Protein AF-A0AAV8Y7U0-F1 (afdb_monomer_lite)

Secondary structure (DSSP, 8-state):
--------------------S-SEEEEEETTEEEEEEHHHHH-HHHHHHHTSHHHHHHS-HHHHHHHHTTSPPPSSSHHHHHHHHHHHHHTT--SSSS-HHHHHHHHHHTTTT-HHHHHHHHHHHHHHHHHHHHHHHHHHHHHHHHHHHHHHHHHHHHHHSPTTPPPPPPPP--HHHHHHHHHHHHHHTTTTS--

Radius of gyration: 28.26 Å; chains: 1; bounding box: 58×55×79 Å

Sequence (195 aa):
MDEKTSSEDSSSDYSTESSEDDGMETAQINGFKIQLPQGLCERQDIFKELFTTEVWNSLSDVHRQHLQTFLPNFPENDELEKTKTLQRLFDLDVFKFNSPLVKFHNDLKAGYFRPDIARMRKIINKAEKKEAKYRYKTYREQLKHEVIESQAKLLNQIRNLPPGVEPRPEKRKMKIILKALQSHYRENKKDTSTV

Organism: NCBI:txid1265417

Foldseek 3Di:
DDDDDDDDDPPPPPPPCPPDPPQWAWFQDPNDTDIDRVCCLADVVNVLVCLAPVVLVPDDPVVNVVVLVPDDADPPPRVVVSVVVSNCLSVQHQDPNGRPSVVVSVCSNVCVGHPVNVVVVVVVVVVVVVVVVVVVVVVVVVVVVV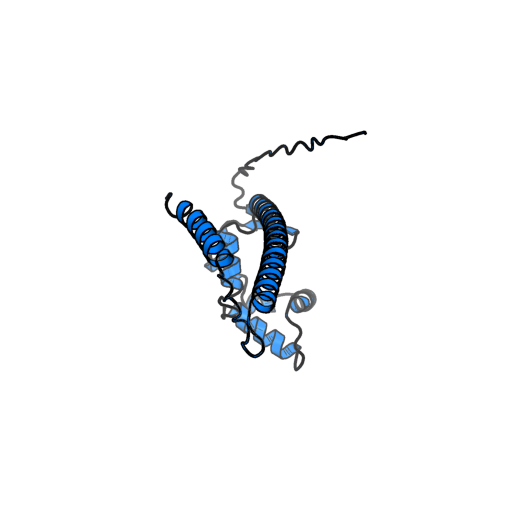VVVQVVVLVVQVVPDDPPDHGDRDDDDPPPVVVVVVVVVVVVVVVVPPD

InterPro domains:
  IPR024867 Nuclear factor related to kappa-B-binding protein [PTHR13052] (7-160)
  IPR044867 DEUBAD domain [PS51916] (37-153)

pLDDT: mean 80.53, std 17.38, range [37.25, 97.44]

Structure (mmCIF, N/CA/C/O backbone):
data_AF-A0AAV8Y7U0-F1
#
_entry.id   AF-A0AAV8Y7U0-F1
#
loop_
_atom_site.group_PDB
_atom_site.id
_atom_site.type_symbol
_atom_site.label_atom_id
_atom_site.label_alt_id
_atom_site.label_comp_id
_atom_site.label_asym_id
_atom_site.label_entity_id
_atom_site.label_seq_id
_atom_site.pdbx_PDB_ins_code
_atom_site.Cartn_x
_atom_site.Cartn_y
_atom_site.Cartn_z
_atom_site.occupancy
_atom_site.B_iso_or_equiv
_atom_site.auth_seq_id
_atom_site.auth_comp_id
_atom_site.auth_asym_id
_atom_site.auth_atom_id
_atom_site.pdbx_PDB_model_num
ATOM 1 N N . MET A 1 1 ? -18.817 33.753 27.014 1.00 43.88 1 MET A N 1
ATOM 2 C CA . MET A 1 1 ? -19.712 33.204 25.979 1.00 43.88 1 MET A CA 1
ATOM 3 C C . MET A 1 1 ? -19.294 33.889 24.702 1.00 43.88 1 MET A C 1
ATOM 5 O O . MET A 1 1 ? -19.772 34.980 24.474 1.00 43.88 1 MET A O 1
ATOM 9 N N . ASP A 1 2 ? -18.366 33.303 23.951 1.00 39.38 2 ASP A N 1
ATOM 10 C CA . ASP A 1 2 ? -18.054 33.747 22.591 1.00 39.38 2 ASP A CA 1
ATOM 11 C C . ASP A 1 2 ? -17.710 32.494 21.787 1.00 39.38 2 ASP A C 1
ATOM 13 O O . ASP A 1 2 ? -16.588 31.984 21.816 1.00 39.38 2 ASP A O 1
ATOM 17 N N . GLU A 1 3 ? -18.742 31.931 21.161 1.00 43.69 3 GLU A N 1
ATOM 18 C CA . GLU A 1 3 ? -18.595 30.943 20.103 1.00 43.69 3 GLU A CA 1
ATOM 19 C C . GLU A 1 3 ? -18.057 31.646 18.857 1.00 43.69 3 GLU A C 1
ATOM 21 O O . GLU A 1 3 ? -18.643 32.617 18.381 1.00 43.69 3 GLU A O 1
ATOM 26 N N . LYS A 1 4 ? -16.959 31.136 18.296 1.00 40.47 4 LYS A N 1
ATOM 27 C CA . LYS A 1 4 ? -16.527 31.502 16.948 1.00 40.47 4 LYS A CA 1
ATOM 28 C C . LYS A 1 4 ? -16.796 30.319 16.033 1.00 40.47 4 LYS A C 1
ATOM 30 O O . LYS A 1 4 ? -16.087 29.314 16.060 1.00 40.47 4 LYS A O 1
ATOM 35 N N . THR A 1 5 ? -17.887 30.443 15.289 1.00 40.84 5 THR A N 1
ATOM 36 C CA . THR A 1 5 ? -18.381 29.468 14.325 1.00 40.84 5 THR A CA 1
ATOM 37 C C . THR A 1 5 ? -17.506 29.456 13.074 1.00 40.84 5 THR A C 1
ATOM 39 O O . THR A 1 5 ? -17.067 30.492 12.581 1.00 40.84 5 THR A O 1
ATOM 42 N N . SER A 1 6 ? -17.280 28.248 12.578 1.00 46.50 6 SER A N 1
ATOM 43 C CA . SER A 1 6 ? -16.556 27.860 11.372 1.00 46.50 6 SER A CA 1
ATOM 44 C C . SER A 1 6 ? -17.172 28.358 10.064 1.00 46.50 6 SER A C 1
ATOM 46 O O . SER A 1 6 ? -18.390 28.301 9.908 1.00 46.50 6 SER A O 1
ATOM 48 N N . SER A 1 7 ? -16.321 28.617 9.073 1.00 42.41 7 SER A N 1
ATOM 49 C CA . SER A 1 7 ? -16.631 28.377 7.658 1.00 42.41 7 SER A CA 1
ATOM 50 C C . SER A 1 7 ? -15.323 28.263 6.868 1.00 42.41 7 SER A C 1
ATOM 52 O O . SER A 1 7 ? -14.798 29.254 6.367 1.00 42.41 7 SER A O 1
ATOM 54 N N . GLU A 1 8 ? -14.758 27.055 6.815 1.00 43.81 8 GLU A N 1
ATOM 55 C CA . GLU A 1 8 ? -13.726 26.711 5.833 1.00 43.81 8 GLU A CA 1
ATOM 56 C C . GLU A 1 8 ? -14.458 26.227 4.580 1.00 43.81 8 GLU A C 1
ATOM 58 O O . GLU A 1 8 ? -15.000 25.121 4.546 1.00 43.81 8 GLU A O 1
ATOM 63 N N . ASP A 1 9 ? -14.545 27.116 3.596 1.00 42.47 9 ASP A N 1
ATOM 64 C CA . ASP A 1 9 ? -15.086 26.852 2.271 1.00 42.47 9 ASP A CA 1
ATOM 65 C C . ASP A 1 9 ? -14.169 25.857 1.543 1.00 42.47 9 ASP A C 1
ATOM 67 O O . ASP A 1 9 ? -13.054 26.178 1.130 1.00 42.47 9 ASP A O 1
ATOM 71 N N . SER A 1 10 ? -14.613 24.605 1.461 1.00 52.94 10 SER A N 1
ATOM 72 C CA . SER A 1 10 ? -13.962 23.569 0.668 1.00 52.94 10 SER A CA 1
ATOM 73 C C . SER A 1 10 ? -14.526 23.628 -0.748 1.00 52.94 10 SER A C 1
ATOM 75 O O . SER A 1 10 ? -15.320 22.769 -1.133 1.00 52.94 10 SER A O 1
ATOM 77 N N . SER A 1 11 ? -14.088 24.623 -1.521 1.00 49.84 11 SER A N 1
ATOM 78 C CA . SER A 1 11 ? -14.285 24.641 -2.970 1.00 49.84 11 SER A CA 1
ATOM 79 C C . SER A 1 11 ? -13.593 23.420 -3.582 1.00 49.84 11 SER A C 1
ATOM 81 O O . SER A 1 11 ? -12.362 23.322 -3.623 1.00 49.84 11 SER A O 1
ATOM 83 N N . SER A 1 12 ? -14.387 22.430 -3.989 1.00 51.69 12 SER A N 1
ATOM 84 C CA . SER A 1 12 ? -13.915 21.274 -4.741 1.00 51.69 12 SER A CA 1
ATOM 85 C C . SER A 1 12 ? -14.026 21.571 -6.233 1.00 51.69 12 SER A C 1
ATOM 87 O O . SER A 1 12 ? -14.961 21.118 -6.894 1.00 51.69 12 SER A O 1
ATOM 89 N N . ASP A 1 13 ? -13.059 22.310 -6.767 1.00 43.91 13 ASP A N 1
ATOM 90 C CA . ASP A 1 13 ? -12.826 22.323 -8.208 1.00 43.91 13 ASP A CA 1
ATOM 91 C C . ASP A 1 13 ? -12.295 20.944 -8.610 1.00 43.91 13 ASP A C 1
ATOM 93 O O . ASP A 1 13 ? -11.105 20.632 -8.496 1.00 43.91 13 ASP A O 1
ATOM 97 N N . TYR A 1 14 ? -13.207 20.076 -9.048 1.00 47.25 14 TYR A N 1
ATOM 98 C CA . TYR A 1 14 ? -12.866 18.892 -9.824 1.00 47.25 14 TYR A CA 1
ATOM 99 C C . TYR A 1 14 ? -12.571 19.353 -11.256 1.00 47.25 14 TYR A C 1
ATOM 101 O O . TYR A 1 14 ? -13.287 19.063 -12.205 1.00 47.25 14 TYR A O 1
ATOM 109 N N . SER A 1 15 ? -11.498 20.117 -11.434 1.00 48.28 15 SER A N 1
ATOM 110 C CA . SER A 1 15 ? -10.971 20.328 -12.774 1.00 48.28 15 SER A CA 1
ATOM 111 C C . SER A 1 15 ? -10.449 18.980 -13.249 1.00 48.28 15 SER A C 1
ATOM 113 O O . SER A 1 15 ? -9.361 18.549 -12.872 1.00 48.28 15 SER A O 1
ATOM 115 N N . THR A 1 16 ? -11.256 18.273 -14.040 1.00 52.12 16 THR A N 1
ATOM 116 C CA . THR A 1 16 ? -10.744 17.272 -14.963 1.00 52.12 16 THR A CA 1
ATOM 117 C C . THR A 1 16 ? -9.898 18.046 -15.957 1.00 52.12 16 THR A C 1
ATOM 119 O O . THR A 1 16 ? -10.392 18.533 -16.972 1.00 52.12 16 THR A O 1
ATOM 122 N N . GLU A 1 17 ? -8.628 18.225 -15.610 1.00 50.28 17 GLU A N 1
ATOM 123 C CA . GLU A 1 17 ? -7.555 18.471 -16.557 1.00 50.28 17 GLU A CA 1
ATOM 124 C C . GLU A 1 17 ? -7.546 17.274 -17.518 1.00 50.28 17 GLU A C 1
ATOM 126 O O . GLU A 1 17 ? -6.843 16.285 -17.341 1.00 50.28 17 GLU A O 1
ATOM 131 N N . SER A 1 18 ? -8.466 17.313 -18.486 1.00 50.34 18 SER A N 1
ATOM 132 C CA . SER A 1 18 ? -8.406 16.527 -19.706 1.00 50.34 18 SER A CA 1
ATOM 133 C C . SER A 1 18 ? -7.250 17.123 -20.486 1.00 50.34 18 SER A C 1
ATOM 135 O O . SER A 1 18 ? -7.452 17.971 -21.351 1.00 50.34 18 SER A O 1
ATOM 137 N N . SER A 1 19 ? -6.039 16.764 -20.067 1.00 54.06 19 SER A N 1
ATOM 138 C CA . SER A 1 19 ? -4.811 17.119 -20.746 1.00 54.06 19 SER A CA 1
ATOM 139 C C . SER A 1 19 ? -4.949 16.673 -22.189 1.00 54.06 19 SER A C 1
ATOM 141 O O . SER A 1 19 ? -5.247 15.512 -22.472 1.00 54.06 19 SER A O 1
ATOM 143 N N . GLU A 1 20 ? -4.792 17.634 -23.079 1.00 49.06 20 GLU A N 1
ATOM 144 C CA . GLU A 1 20 ? -4.596 17.422 -24.499 1.00 49.06 20 GLU A CA 1
ATOM 145 C C . GLU A 1 20 ? -3.511 16.339 -24.688 1.00 49.06 20 GLU A C 1
ATOM 147 O O . GLU A 1 20 ? -2.556 16.254 -23.914 1.00 49.06 20 GLU A O 1
ATOM 152 N N . ASP A 1 21 ? -3.759 15.446 -25.643 1.00 57.91 21 ASP A N 1
ATOM 153 C CA . ASP A 1 21 ? -3.162 14.120 -25.853 1.00 57.91 21 ASP A CA 1
ATOM 154 C C . ASP A 1 21 ? -1.651 14.142 -26.181 1.00 57.91 21 ASP A C 1
ATOM 156 O O . ASP A 1 21 ? -1.229 13.786 -27.276 1.00 57.91 21 ASP A O 1
ATOM 160 N N . ASP A 1 22 ? -0.811 14.551 -25.227 1.00 64.25 22 ASP A N 1
ATOM 161 C CA . ASP A 1 22 ? 0.658 14.457 -25.318 1.00 64.25 22 ASP A CA 1
ATOM 162 C C . ASP A 1 2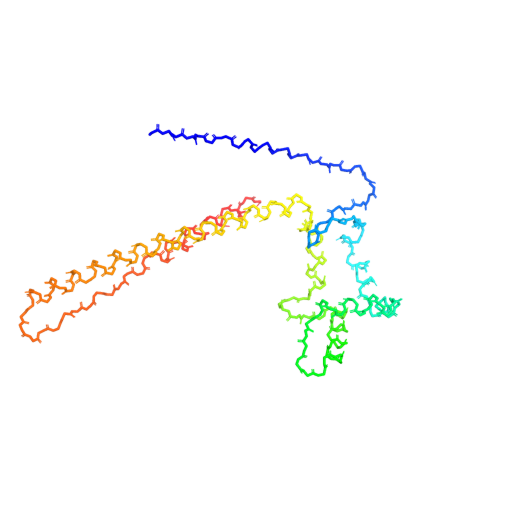2 ? 1.177 13.036 -24.988 1.00 64.25 22 ASP A C 1
ATOM 164 O O . ASP A 1 22 ? 2.385 12.796 -24.926 1.00 64.25 22 ASP A O 1
ATOM 168 N N . GLY A 1 23 ? 0.282 12.070 -24.738 1.00 80.00 23 GLY A N 1
ATOM 169 C CA . GLY A 1 23 ? 0.634 10.687 -24.392 1.00 80.00 23 GLY A CA 1
ATOM 170 C C . GLY A 1 23 ? 1.386 10.531 -23.060 1.00 80.00 23 GLY A C 1
ATOM 171 O O . GLY A 1 23 ? 2.037 9.505 -22.844 1.00 80.00 23 GLY A O 1
ATOM 172 N N . MET A 1 24 ? 1.325 11.531 -22.170 1.00 87.06 24 MET A N 1
ATOM 173 C CA . MET A 1 24 ? 1.994 11.555 -20.862 1.00 87.06 24 MET A CA 1
ATOM 174 C C . MET A 1 24 ? 0.973 11.577 -19.714 1.00 87.06 24 MET A C 1
ATOM 176 O O . MET A 1 24 ? 0.063 12.401 -19.676 1.00 87.06 24 MET A O 1
ATOM 180 N N . GLU A 1 25 ? 1.156 10.707 -18.724 1.00 87.62 25 GLU A N 1
ATOM 181 C CA . GLU A 1 25 ? 0.347 10.618 -17.510 1.00 87.62 25 GLU A CA 1
ATOM 182 C C . GLU A 1 25 ? 1.096 11.213 -16.307 1.00 87.62 25 GLU A C 1
ATOM 184 O O . GLU A 1 25 ? 2.263 10.906 -16.051 1.00 87.62 25 GLU A O 1
ATOM 189 N N . THR A 1 26 ? 0.420 12.055 -15.519 1.00 90.00 26 THR A N 1
ATOM 190 C CA . THR A 1 26 ? 0.994 12.591 -14.275 1.00 90.00 26 THR A CA 1
ATOM 191 C C . THR A 1 26 ? 0.792 11.611 -13.118 1.00 90.00 26 THR A C 1
ATOM 193 O O . THR A 1 26 ? -0.332 11.383 -12.669 1.00 90.00 26 THR A O 1
ATOM 196 N N . ALA A 1 27 ? 1.894 11.103 -12.565 1.00 90.56 27 ALA A N 1
ATOM 197 C CA . ALA A 1 27 ? 1.918 10.223 -11.402 1.00 90.56 27 ALA A CA 1
ATOM 198 C C . ALA A 1 27 ? 2.566 10.912 -10.190 1.00 90.56 27 ALA A C 1
ATOM 200 O O . ALA A 1 27 ? 3.573 11.608 -10.293 1.00 90.56 27 ALA A O 1
ATOM 201 N N . GLN A 1 28 ? 2.003 10.700 -9.004 1.00 91.31 28 GLN A N 1
ATOM 202 C CA . GLN A 1 28 ? 2.537 11.144 -7.725 1.00 91.31 28 GLN A CA 1
ATOM 203 C C . GLN A 1 28 ? 3.008 9.940 -6.902 1.00 91.31 28 GLN A C 1
ATOM 205 O O . GLN A 1 28 ? 2.206 9.209 -6.316 1.00 91.31 28 GLN A O 1
ATOM 210 N N . ILE A 1 29 ? 4.325 9.763 -6.809 1.00 88.56 29 ILE A N 1
ATOM 211 C CA . ILE A 1 29 ? 4.972 8.646 -6.110 1.00 88.56 29 ILE A CA 1
ATOM 212 C C . ILE A 1 29 ? 5.816 9.211 -4.967 1.00 88.56 29 ILE A C 1
ATOM 214 O O . ILE A 1 29 ? 6.652 10.084 -5.171 1.00 88.56 29 ILE A O 1
ATOM 218 N N . ASN A 1 30 ? 5.577 8.751 -3.735 1.00 82.44 30 ASN A N 1
ATOM 219 C CA . ASN A 1 30 ? 6.293 9.203 -2.529 1.00 82.44 30 ASN A CA 1
ATOM 220 C C . ASN A 1 30 ? 6.350 10.734 -2.335 1.00 82.44 30 ASN A C 1
ATOM 222 O O . ASN A 1 30 ? 7.269 11.257 -1.714 1.00 82.44 30 ASN A O 1
ATOM 226 N N . GLY A 1 31 ? 5.350 11.463 -2.840 1.00 81.00 31 GLY A N 1
ATOM 227 C CA . GLY A 1 31 ? 5.286 12.925 -2.752 1.00 81.00 31 GLY A CA 1
ATOM 228 C C . GLY A 1 31 ? 5.909 13.661 -3.940 1.00 81.00 31 GLY A C 1
ATOM 229 O O . GLY A 1 31 ? 5.621 14.843 -4.109 1.00 81.00 31 GLY A O 1
ATOM 230 N N . PHE A 1 32 ? 6.653 12.967 -4.800 1.00 87.38 32 PHE A N 1
ATOM 231 C CA . PHE A 1 32 ? 7.179 13.510 -6.048 1.00 87.38 32 PHE A CA 1
ATOM 232 C C . PHE A 1 32 ? 6.146 13.377 -7.160 1.00 87.38 32 PHE A C 1
ATOM 234 O O . PHE A 1 32 ? 5.547 12.315 -7.324 1.00 87.38 32 PHE A O 1
ATOM 241 N N . LYS A 1 33 ? 5.931 14.458 -7.911 1.00 89.75 33 LYS A N 1
ATOM 242 C CA . LYS A 1 33 ? 5.125 14.444 -9.134 1.00 89.75 33 LYS A CA 1
ATOM 243 C C . LYS A 1 33 ? 6.056 14.206 -10.314 1.00 89.75 33 LYS A C 1
ATOM 245 O O . LYS A 1 33 ? 7.014 14.955 -10.486 1.00 89.75 33 LYS A O 1
ATOM 250 N N . ILE A 1 34 ? 5.773 13.175 -11.092 1.00 91.31 34 ILE A N 1
ATOM 251 C CA . ILE A 1 34 ? 6.523 12.790 -12.282 1.00 91.31 34 ILE A CA 1
ATOM 252 C C . ILE A 1 34 ? 5.549 12.630 -13.448 1.00 91.31 34 ILE A C 1
ATOM 254 O O . ILE A 1 34 ? 4.396 12.251 -13.243 1.00 91.31 34 ILE A O 1
ATOM 258 N N . GLN A 1 35 ? 6.004 12.930 -14.659 1.00 91.19 35 GLN A N 1
ATOM 259 C CA . GLN A 1 35 ? 5.258 12.634 -15.878 1.00 91.19 35 GLN A CA 1
ATOM 260 C C . GLN A 1 35 ? 5.830 11.358 -16.488 1.00 91.19 35 GLN A C 1
ATOM 262 O O . GLN A 1 35 ? 7.043 11.245 -16.664 1.00 91.19 35 GLN A O 1
ATOM 267 N N . LEU A 1 36 ? 4.963 10.390 -16.761 1.00 90.44 36 LEU A N 1
ATOM 268 C CA . LEU A 1 36 ? 5.318 9.088 -17.311 1.00 90.44 36 LEU A CA 1
ATOM 269 C C . LEU A 1 36 ? 4.650 8.913 -18.675 1.00 90.44 36 LEU A C 1
ATOM 271 O O . LEU A 1 36 ? 3.485 9.273 -18.807 1.00 90.44 36 LEU A O 1
ATOM 275 N N . PRO A 1 37 ? 5.319 8.324 -19.675 1.00 90.12 37 PRO A N 1
ATOM 276 C CA . PRO A 1 37 ? 4.655 7.963 -20.922 1.00 90.12 37 PRO A CA 1
ATOM 277 C C . PRO A 1 37 ? 3.502 6.987 -20.665 1.00 90.12 37 PRO A C 1
ATOM 279 O O . PRO A 1 37 ? 3.698 5.958 -20.021 1.00 90.12 37 PRO A O 1
ATOM 282 N N . GLN A 1 38 ? 2.320 7.249 -21.219 1.00 87.19 38 GLN A N 1
ATOM 283 C CA . GLN A 1 38 ? 1.130 6.405 -21.057 1.00 87.19 38 GLN A CA 1
ATOM 284 C C . GLN A 1 38 ? 1.393 4.960 -21.502 1.00 87.19 38 GLN A C 1
ATOM 286 O O . GLN A 1 38 ? 0.985 4.001 -20.846 1.00 87.19 38 GLN A O 1
ATOM 291 N N . GLY A 1 39 ? 2.182 4.789 -22.568 1.00 86.00 39 GLY A N 1
ATOM 292 C CA . GLY A 1 39 ? 2.595 3.472 -23.045 1.00 86.00 39 GLY A CA 1
ATOM 293 C C . GLY A 1 39 ? 3.357 2.640 -22.005 1.00 86.00 39 GLY A C 1
ATOM 294 O O . GLY A 1 39 ? 3.265 1.416 -22.061 1.00 86.00 39 GLY A O 1
ATOM 295 N N . LEU A 1 40 ? 4.061 3.276 -21.060 1.00 87.44 40 LEU A N 1
ATOM 296 C CA . LEU A 1 40 ? 4.739 2.604 -19.946 1.00 87.44 40 LEU A CA 1
ATOM 297 C C . LEU A 1 40 ? 3.754 2.164 -18.850 1.00 87.44 40 LEU A C 1
ATOM 299 O O . LEU A 1 40 ? 3.973 1.139 -18.209 1.00 87.44 40 LEU A O 1
ATOM 303 N N . CYS A 1 41 ? 2.682 2.928 -18.634 1.00 87.38 41 CYS A N 1
ATOM 304 C CA . CYS A 1 41 ? 1.647 2.614 -17.649 1.00 87.38 41 CYS A CA 1
ATOM 305 C C . CYS A 1 41 ? 0.710 1.487 -18.119 1.00 87.38 41 CYS A C 1
ATOM 307 O O . CYS A 1 41 ? 0.211 0.715 -17.301 1.00 87.38 41 CYS A O 1
ATOM 309 N N . GLU A 1 42 ? 0.451 1.391 -19.426 1.00 86.56 42 GLU A N 1
ATOM 310 C CA . GLU A 1 42 ? -0.527 0.448 -19.984 1.00 86.56 42 GLU A CA 1
ATOM 311 C C . GLU A 1 42 ? 0.073 -0.900 -20.400 1.00 86.56 42 GLU A C 1
ATOM 313 O O . GLU A 1 42 ? -0.560 -1.950 -20.207 1.00 86.56 42 GLU A O 1
ATOM 318 N N . ARG A 1 43 ? 1.272 -0.880 -21.003 1.00 90.19 43 ARG A N 1
ATOM 319 C CA . ARG A 1 43 ? 1.906 -2.065 -21.595 1.00 90.19 43 ARG A CA 1
ATOM 320 C C . ARG A 1 43 ? 2.935 -2.669 -20.652 1.00 90.19 43 ARG A C 1
ATOM 322 O O . ARG A 1 43 ? 4.034 -2.148 -20.473 1.00 90.19 43 ARG A O 1
ATOM 329 N N . GLN A 1 44 ? 2.609 -3.861 -20.159 1.00 88.00 44 GLN A N 1
ATOM 330 C CA . GLN A 1 44 ? 3.484 -4.606 -19.258 1.00 88.00 44 GLN A CA 1
ATOM 331 C C . GLN A 1 44 ? 4.817 -4.999 -19.908 1.00 88.00 44 GLN A C 1
ATOM 333 O O . GLN A 1 44 ? 5.821 -5.105 -19.209 1.00 88.00 44 GLN A O 1
ATOM 338 N N . ASP A 1 45 ? 4.843 -5.212 -21.222 1.00 88.50 45 ASP A N 1
ATOM 339 C CA . ASP A 1 45 ? 6.049 -5.661 -21.923 1.00 88.50 45 ASP A CA 1
ATOM 340 C C . ASP A 1 45 ? 7.135 -4.577 -21.923 1.00 88.50 45 ASP A C 1
ATOM 342 O O . ASP A 1 45 ? 8.278 -4.859 -21.575 1.00 88.50 45 ASP A O 1
ATOM 346 N N . ILE A 1 46 ? 6.752 -3.320 -22.174 1.00 89.25 46 ILE A N 1
ATOM 347 C CA . ILE A 1 46 ? 7.658 -2.162 -22.078 1.00 89.25 46 ILE A CA 1
ATOM 348 C C . ILE A 1 46 ? 8.116 -1.963 -20.642 1.00 89.25 46 ILE A C 1
ATOM 350 O O . ILE A 1 46 ? 9.287 -1.702 -20.381 1.00 89.25 46 ILE A O 1
ATOM 354 N N . PHE A 1 47 ? 7.187 -2.095 -19.696 1.00 89.75 47 PHE A N 1
ATOM 355 C CA . PHE A 1 47 ? 7.517 -1.963 -18.288 1.00 89.75 47 PHE A CA 1
ATOM 356 C C . PHE A 1 47 ? 8.580 -2.986 -17.866 1.00 89.75 47 PHE A C 1
ATOM 358 O O . PHE A 1 47 ? 9.550 -2.622 -17.210 1.00 89.75 47 PHE A O 1
ATOM 365 N N . LYS A 1 48 ? 8.438 -4.251 -18.273 1.00 88.31 48 LYS A N 1
ATOM 366 C CA . LYS A 1 48 ? 9.408 -5.312 -17.965 1.00 88.31 48 LYS A CA 1
ATOM 367 C C . LYS A 1 48 ? 10.787 -5.029 -18.553 1.00 88.31 48 LYS A C 1
ATOM 369 O O . LYS A 1 48 ? 11.772 -5.253 -17.862 1.00 88.31 48 LYS A O 1
ATOM 374 N N . GLU A 1 49 ? 10.855 -4.502 -19.773 1.00 88.88 49 GLU A N 1
ATOM 375 C CA . GLU A 1 49 ? 12.122 -4.186 -20.441 1.00 88.88 49 GLU A CA 1
ATOM 376 C C . GLU A 1 49 ? 12.972 -3.190 -19.629 1.00 88.88 49 GLU A C 1
ATOM 378 O O . GLU A 1 49 ? 14.182 -3.376 -19.488 1.00 88.88 49 GLU A O 1
ATOM 383 N N . LEU A 1 50 ? 12.335 -2.200 -18.989 1.00 86.69 50 LEU A N 1
ATOM 384 C CA . LEU A 1 50 ? 13.029 -1.223 -18.140 1.00 86.69 50 LEU A CA 1
ATOM 385 C C . LEU A 1 50 ? 13.605 -1.821 -16.849 1.00 86.69 50 LEU A C 1
ATOM 387 O O . LEU A 1 50 ? 14.614 -1.331 -16.342 1.00 8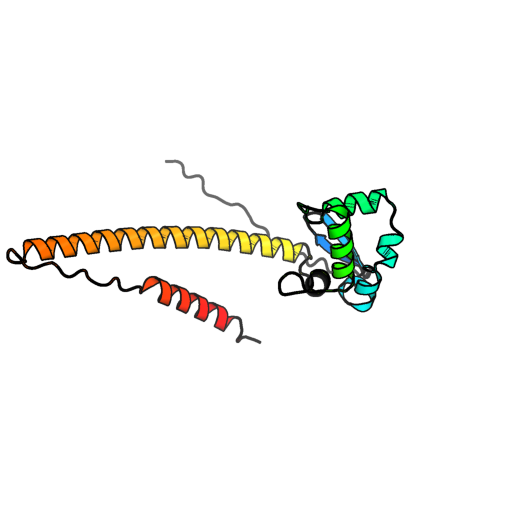6.69 50 LEU A O 1
ATOM 391 N N . PHE A 1 51 ? 12.972 -2.857 -16.298 1.00 86.94 51 PHE A N 1
ATOM 392 C CA . PHE A 1 51 ? 13.362 -3.474 -15.027 1.00 86.94 51 PHE A CA 1
ATOM 393 C C . PHE A 1 51 ? 14.096 -4.796 -15.255 1.00 86.94 51 PHE A C 1
ATOM 395 O O . PHE A 1 51 ? 13.709 -5.837 -14.729 1.00 86.94 51 PHE A O 1
ATOM 402 N N . THR A 1 52 ? 15.184 -4.723 -16.022 1.00 88.50 52 THR A N 1
ATOM 403 C CA . THR A 1 52 ? 16.050 -5.866 -16.332 1.00 88.50 52 THR A CA 1
ATOM 404 C C . THR A 1 52 ? 17.421 -5.702 -15.674 1.00 88.50 52 THR A C 1
ATOM 406 O O . THR A 1 52 ? 17.937 -4.589 -15.533 1.00 88.50 52 THR A O 1
ATOM 409 N N . THR A 1 53 ? 18.065 -6.819 -15.331 1.00 87.62 53 THR A N 1
ATOM 410 C CA . THR A 1 53 ? 19.447 -6.854 -14.818 1.00 87.62 53 THR A CA 1
ATOM 411 C C . THR A 1 53 ? 20.439 -6.138 -15.746 1.00 87.62 53 THR A C 1
ATOM 413 O O . THR A 1 53 ? 21.392 -5.519 -15.281 1.00 87.62 53 THR A O 1
ATOM 416 N N . GLU A 1 54 ? 20.200 -6.164 -17.058 1.00 89.56 54 GLU A N 1
ATOM 417 C CA . GLU A 1 54 ? 20.999 -5.447 -18.059 1.00 89.56 54 GLU A CA 1
ATOM 418 C C . GLU A 1 54 ? 20.939 -3.926 -17.866 1.00 89.56 54 GLU A C 1
ATOM 420 O O . GLU A 1 54 ? 21.977 -3.268 -17.770 1.00 89.56 54 GLU A O 1
ATOM 425 N N . VAL A 1 55 ? 19.730 -3.375 -17.710 1.00 91.00 55 VAL A N 1
ATOM 426 C CA . VAL A 1 55 ? 19.513 -1.945 -17.449 1.00 91.00 55 VAL A CA 1
ATOM 427 C C . VAL A 1 55 ? 20.151 -1.554 -16.120 1.00 91.00 55 VAL A C 1
ATOM 429 O O . VAL A 1 55 ? 20.870 -0.559 -16.052 1.00 91.00 55 VAL A O 1
ATOM 432 N N . TRP A 1 56 ? 19.995 -2.375 -15.081 1.00 90.38 56 TRP A N 1
ATOM 433 C CA . TRP A 1 56 ? 20.652 -2.158 -13.790 1.00 90.38 56 TRP A CA 1
ATOM 434 C C . TRP A 1 56 ? 22.186 -2.088 -13.898 1.00 90.38 56 TRP A C 1
ATOM 436 O O . TRP A 1 56 ? 22.828 -1.215 -13.304 1.00 90.38 56 TRP A O 1
ATOM 446 N N . ASN A 1 57 ? 22.785 -2.975 -14.693 1.00 89.56 57 ASN A N 1
ATOM 447 C CA . ASN A 1 57 ? 24.229 -3.003 -14.918 1.00 89.56 57 ASN A CA 1
ATOM 448 C C . ASN A 1 57 ? 24.726 -1.834 -15.787 1.00 89.56 57 ASN A C 1
ATOM 450 O O . ASN A 1 57 ? 25.879 -1.429 -15.645 1.00 89.56 57 ASN A O 1
ATOM 454 N N . SER A 1 58 ? 23.867 -1.245 -16.624 1.00 92.50 58 SER A N 1
ATOM 455 C CA . SER A 1 58 ? 24.195 -0.042 -17.404 1.00 92.50 58 SER A CA 1
ATOM 456 C C . SER A 1 58 ? 24.197 1.264 -16.594 1.00 92.50 58 SER A C 1
ATOM 458 O O . SER A 1 58 ? 24.744 2.266 -17.054 1.00 92.50 58 SER A O 1
ATOM 460 N N . LEU A 1 59 ? 23.616 1.274 -15.387 1.00 91.44 59 LEU A N 1
ATOM 461 C CA . LEU A 1 59 ? 23.612 2.455 -14.518 1.00 91.44 59 LEU A CA 1
ATOM 462 C C . LEU A 1 59 ? 25.025 2.797 -14.018 1.00 91.44 59 LEU A C 1
ATOM 464 O O . LEU A 1 59 ? 25.898 1.939 -13.921 1.00 91.44 59 LEU A O 1
ATOM 468 N N . SER A 1 60 ? 25.257 4.057 -13.647 1.00 92.88 60 SER A N 1
ATOM 469 C CA . SER A 1 60 ? 26.517 4.445 -13.002 1.00 92.88 60 SER A CA 1
ATOM 470 C C . SER A 1 60 ? 26.616 3.876 -11.581 1.00 92.88 60 SER A C 1
ATOM 472 O O . SER A 1 60 ? 25.600 3.661 -10.910 1.00 92.88 60 SER A O 1
ATOM 474 N N . ASP A 1 61 ? 27.841 3.685 -11.082 1.00 91.62 61 ASP A N 1
ATOM 475 C CA . ASP A 1 61 ? 28.077 3.193 -9.717 1.00 91.62 61 ASP A CA 1
ATOM 476 C C . ASP A 1 61 ? 27.413 4.069 -8.653 1.00 91.62 61 ASP A C 1
ATOM 478 O O . ASP A 1 61 ? 26.824 3.557 -7.703 1.00 91.62 61 ASP A O 1
ATOM 482 N N . VAL A 1 62 ? 27.427 5.390 -8.852 1.00 93.38 62 VAL A N 1
ATOM 483 C CA . VAL A 1 62 ? 26.800 6.356 -7.938 1.00 93.38 62 VAL A CA 1
ATOM 484 C C . VAL A 1 62 ? 25.290 6.129 -7.852 1.00 93.38 62 VAL A C 1
ATOM 486 O O . VAL A 1 62 ? 24.723 6.108 -6.758 1.00 93.38 62 VAL A O 1
ATOM 489 N N . HIS A 1 63 ? 24.622 5.922 -8.991 1.00 92.44 63 HIS A N 1
ATOM 490 C CA . HIS A 1 63 ? 23.185 5.654 -9.006 1.00 92.44 63 HIS A CA 1
ATOM 491 C C . HIS A 1 63 ? 22.858 4.285 -8.414 1.00 92.44 63 HIS A C 1
ATOM 493 O O . HIS A 1 63 ? 21.898 4.180 -7.653 1.00 92.44 63 HIS A O 1
ATOM 499 N N . ARG A 1 64 ? 23.670 3.256 -8.682 1.00 90.94 64 ARG A N 1
ATOM 500 C CA . ARG A 1 64 ? 23.494 1.934 -8.064 1.00 90.94 64 ARG A CA 1
ATOM 501 C C . ARG A 1 64 ? 23.623 1.988 -6.547 1.00 90.94 64 ARG A C 1
ATOM 503 O O . ARG A 1 64 ? 22.749 1.469 -5.859 1.00 90.94 64 ARG A O 1
ATOM 510 N N . GLN A 1 65 ? 24.656 2.651 -6.030 1.00 90.50 65 GLN A N 1
ATOM 511 C CA . GLN A 1 65 ? 24.850 2.824 -4.589 1.00 90.50 65 GLN A CA 1
ATOM 512 C C . GLN A 1 65 ? 23.673 3.570 -3.958 1.00 90.50 65 GLN A C 1
ATOM 514 O O . GLN A 1 65 ? 23.154 3.145 -2.928 1.00 90.50 65 GLN A O 1
ATOM 519 N N . HIS A 1 66 ? 23.192 4.639 -4.602 1.00 92.75 66 HIS A N 1
ATOM 520 C CA . HIS A 1 66 ? 22.008 5.352 -4.132 1.00 92.75 66 HIS A CA 1
ATOM 521 C C . HIS A 1 66 ? 20.763 4.453 -4.124 1.00 92.75 66 HIS A C 1
ATOM 523 O O . HIS A 1 66 ? 20.056 4.397 -3.120 1.00 92.75 66 HIS A O 1
ATOM 529 N N . LEU A 1 67 ? 20.510 3.697 -5.195 1.00 91.25 67 LEU A N 1
ATOM 530 C CA . LEU A 1 67 ? 19.351 2.808 -5.284 1.00 91.25 67 LEU A CA 1
ATOM 531 C C . LEU A 1 67 ? 19.414 1.650 -4.274 1.00 91.25 67 LEU A C 1
ATOM 533 O O . LEU A 1 67 ? 18.386 1.267 -3.717 1.00 91.25 67 LEU A O 1
ATOM 537 N N . GLN A 1 68 ? 20.610 1.146 -3.962 1.00 89.75 68 GLN A N 1
ATOM 538 C CA . GLN A 1 68 ? 20.815 0.134 -2.922 1.00 89.75 68 GLN A CA 1
ATOM 539 C C . GLN A 1 68 ? 20.420 0.620 -1.519 1.00 89.75 68 GLN A C 1
ATOM 541 O O . GLN A 1 68 ? 20.084 -0.211 -0.677 1.00 89.75 68 GLN A O 1
ATOM 546 N N . THR A 1 69 ? 20.390 1.934 -1.256 1.00 91.12 69 THR A N 1
ATOM 547 C CA . THR A 1 69 ? 19.926 2.469 0.041 1.00 91.12 69 THR A CA 1
ATOM 548 C C . THR A 1 69 ? 18.431 2.255 0.290 1.00 91.12 69 THR A C 1
ATOM 550 O O . THR A 1 69 ? 17.997 2.277 1.440 1.00 91.12 69 THR A O 1
ATOM 553 N N . PHE A 1 70 ? 17.642 2.017 -0.765 1.00 90.50 70 PHE A N 1
ATOM 554 C CA . PHE A 1 70 ? 16.216 1.699 -0.647 1.00 90.50 70 PHE A CA 1
ATOM 555 C C . PHE A 1 70 ? 15.951 0.209 -0.403 1.00 90.50 70 PHE A C 1
ATOM 557 O O . PHE A 1 70 ? 14.811 -0.168 -0.119 1.00 90.50 70 PHE A O 1
ATOM 564 N N . LEU A 1 71 ? 16.974 -0.642 -0.516 1.00 91.44 71 LEU A N 1
ATOM 565 C CA . LEU A 1 71 ? 16.854 -2.060 -0.199 1.00 91.44 71 LEU A CA 1
ATOM 566 C C . LEU A 1 71 ? 16.903 -2.287 1.320 1.00 91.44 71 LEU A C 1
ATOM 568 O O . LEU A 1 71 ? 17.470 -1.476 2.056 1.00 91.44 71 LEU A O 1
ATOM 572 N N . PRO A 1 72 ? 16.33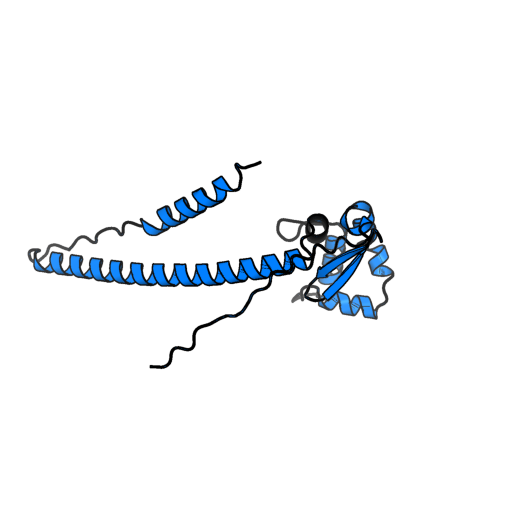3 -3.401 1.811 1.00 89.31 72 PRO A N 1
ATOM 573 C CA . PRO A 1 72 ? 16.486 -3.797 3.204 1.00 89.31 72 PRO A CA 1
ATOM 574 C C . PRO A 1 72 ? 17.963 -3.946 3.586 1.00 89.31 72 PRO A C 1
ATOM 576 O O . PRO A 1 72 ? 18.768 -4.411 2.781 1.00 89.31 72 PRO A O 1
ATOM 579 N N . ASN A 1 73 ? 18.299 -3.586 4.825 1.00 90.25 73 ASN A N 1
ATOM 580 C CA . ASN A 1 73 ? 19.603 -3.898 5.405 1.00 90.25 73 ASN A CA 1
ATOM 581 C C . ASN A 1 73 ? 19.553 -5.290 6.029 1.00 90.25 73 ASN A C 1
ATOM 583 O O . ASN A 1 73 ? 18.657 -5.580 6.831 1.00 90.25 73 ASN A O 1
ATOM 587 N N . PHE A 1 74 ? 20.517 -6.129 5.673 1.00 89.69 74 PHE A N 1
ATOM 588 C CA . PHE A 1 74 ? 20.642 -7.484 6.182 1.00 89.69 74 PHE A CA 1
ATOM 589 C C . PHE A 1 74 ? 21.717 -7.550 7.276 1.00 89.69 74 PHE A C 1
ATOM 591 O O . PHE A 1 74 ? 22.738 -6.867 7.192 1.00 89.69 74 PHE A O 1
ATOM 598 N N . PRO A 1 75 ? 21.493 -8.351 8.332 1.00 87.62 75 PRO A N 1
ATOM 599 C CA . PRO A 1 75 ? 22.420 -8.445 9.459 1.00 87.62 75 PRO A CA 1
ATOM 600 C C . PRO A 1 75 ? 23.719 -9.185 9.112 1.00 87.62 75 PRO A C 1
ATOM 602 O O . PRO A 1 75 ? 24.747 -8.932 9.731 1.00 87.62 75 PRO A O 1
ATOM 605 N N . GLU A 1 76 ? 23.679 -10.088 8.133 1.00 89.12 76 GLU A N 1
ATOM 606 C CA . GLU A 1 76 ? 24.818 -10.874 7.673 1.00 89.12 76 GLU A CA 1
ATOM 607 C C . GLU A 1 76 ? 24.915 -10.758 6.153 1.00 89.12 76 GLU A C 1
ATOM 609 O O . GLU A 1 76 ? 23.903 -10.842 5.457 1.00 89.12 76 GLU A O 1
ATOM 614 N N . ASN A 1 77 ? 26.137 -10.564 5.652 1.00 85.88 77 ASN A N 1
ATOM 615 C CA . ASN A 1 77 ? 26.451 -10.583 4.225 1.00 85.88 77 ASN A CA 1
ATOM 616 C C . ASN A 1 77 ? 25.578 -9.648 3.356 1.00 85.88 77 ASN A C 1
ATOM 618 O O . ASN A 1 77 ? 25.050 -10.037 2.311 1.00 85.88 77 ASN A O 1
ATOM 622 N N . ASP A 1 78 ? 25.434 -8.401 3.814 1.00 88.44 78 ASP A N 1
ATOM 623 C CA . ASP A 1 78 ? 24.486 -7.411 3.291 1.00 88.44 78 ASP A CA 1
ATOM 624 C C . ASP A 1 78 ? 24.602 -7.167 1.780 1.00 88.44 78 ASP A C 1
ATOM 626 O O . ASP A 1 78 ? 23.596 -7.169 1.074 1.00 88.44 78 ASP A O 1
ATOM 630 N N . GLU A 1 79 ? 25.817 -7.029 1.251 1.00 87.31 79 GLU A N 1
ATOM 631 C CA . GLU A 1 79 ? 26.033 -6.769 -0.179 1.00 87.31 79 GLU A CA 1
ATOM 632 C C . GLU A 1 79 ? 25.602 -7.946 -1.070 1.00 87.31 79 GLU A C 1
ATOM 634 O O . GLU A 1 79 ? 24.963 -7.752 -2.113 1.00 87.31 79 GLU A O 1
ATOM 639 N N . LEU A 1 80 ? 25.908 -9.179 -0.656 1.00 89.62 80 LEU A N 1
ATOM 640 C CA . LEU A 1 80 ? 25.548 -10.379 -1.413 1.00 89.62 80 LEU A CA 1
ATOM 641 C C . LEU A 1 80 ? 24.039 -10.652 -1.346 1.00 89.62 80 LEU A C 1
ATOM 643 O O . LEU A 1 80 ? 23.425 -10.936 -2.378 1.00 89.62 80 LEU A O 1
ATOM 647 N N . GLU A 1 81 ? 23.414 -10.498 -0.177 1.00 90.69 81 GLU A N 1
ATOM 648 C CA . GLU A 1 81 ? 21.961 -10.656 -0.032 1.00 90.69 81 GLU A CA 1
ATOM 649 C C . GLU A 1 81 ? 21.183 -9.560 -0.777 1.00 90.69 81 GLU A C 1
ATOM 651 O O . GLU A 1 81 ? 20.167 -9.853 -1.418 1.00 90.69 81 GLU A O 1
ATOM 656 N N . LYS A 1 82 ? 21.683 -8.317 -0.806 1.00 91.12 82 LYS A N 1
ATOM 657 C CA . LYS A 1 82 ? 21.120 -7.238 -1.638 1.00 91.12 82 LYS A CA 1
ATOM 658 C C . LYS A 1 82 ? 21.179 -7.579 -3.122 1.00 91.12 82 LYS A C 1
ATOM 660 O O . LYS A 1 82 ? 20.180 -7.423 -3.824 1.00 91.12 82 LYS A O 1
ATOM 665 N N . THR A 1 83 ? 22.311 -8.098 -3.590 1.00 90.25 83 THR A N 1
ATOM 666 C CA . THR A 1 83 ? 22.492 -8.488 -4.996 1.00 90.25 83 THR A CA 1
ATOM 667 C C . THR A 1 83 ? 21.532 -9.611 -5.390 1.00 90.25 83 THR A C 1
ATOM 669 O O . THR A 1 83 ? 20.840 -9.519 -6.403 1.00 90.25 83 THR A O 1
ATOM 672 N N . LYS A 1 84 ? 21.406 -10.638 -4.547 1.00 90.75 84 LYS A N 1
ATOM 673 C CA . LYS A 1 84 ? 20.458 -11.743 -4.745 1.00 90.75 84 LYS A CA 1
ATOM 674 C C . LYS A 1 84 ? 19.002 -11.276 -4.712 1.00 90.75 84 LYS A C 1
ATOM 676 O O . LYS A 1 84 ? 18.177 -11.745 -5.492 1.00 90.75 84 LYS A O 1
ATOM 681 N N . THR A 1 85 ? 18.680 -10.341 -3.822 1.00 91.44 85 THR A N 1
ATOM 682 C CA . THR A 1 85 ? 17.340 -9.751 -3.724 1.00 91.44 85 THR A CA 1
ATOM 683 C C . THR A 1 85 ? 16.988 -8.953 -4.979 1.00 91.44 85 THR A C 1
ATOM 685 O O . THR A 1 85 ? 15.859 -9.053 -5.451 1.00 91.44 85 THR A O 1
ATOM 688 N N . LEU A 1 86 ? 17.943 -8.218 -5.557 1.00 91.81 86 LEU A N 1
ATOM 689 C CA . LEU A 1 86 ? 17.754 -7.508 -6.825 1.00 91.81 86 LEU A CA 1
ATOM 690 C C . LEU A 1 86 ? 17.508 -8.460 -7.997 1.00 91.81 86 LEU A C 1
ATOM 692 O O . LEU A 1 86 ? 16.600 -8.209 -8.782 1.00 91.81 86 LEU A O 1
ATOM 696 N N . GLN A 1 87 ? 18.258 -9.561 -8.087 1.00 91.12 87 GLN A N 1
ATOM 697 C CA . GLN A 1 87 ? 18.025 -10.581 -9.117 1.00 91.12 87 GLN A CA 1
ATOM 698 C C . GLN A 1 87 ? 16.595 -11.124 -9.032 1.00 91.12 87 GLN A C 1
ATOM 700 O O . GLN A 1 87 ? 15.838 -11.008 -9.988 1.00 91.12 87 GLN A O 1
ATOM 705 N N . ARG A 1 88 ? 16.173 -11.563 -7.839 1.00 91.88 88 ARG A N 1
ATOM 706 C CA . ARG A 1 88 ? 14.794 -12.022 -7.600 1.00 91.88 88 ARG A CA 1
ATOM 707 C C . ARG A 1 88 ? 13.744 -10.958 -7.924 1.00 91.88 88 ARG A C 1
ATOM 709 O O . ARG A 1 88 ? 1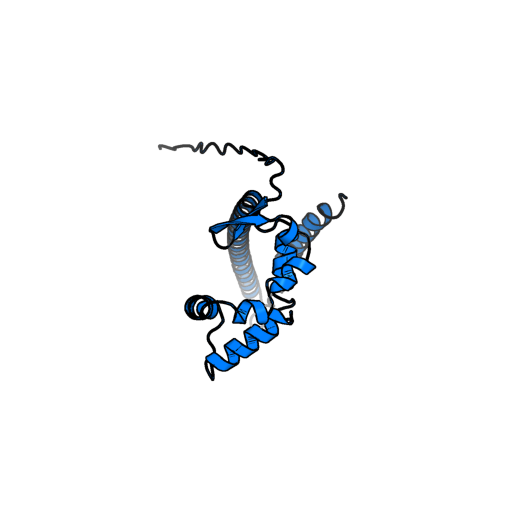2.660 -11.274 -8.405 1.00 91.88 88 ARG A O 1
ATOM 716 N N . LEU A 1 89 ? 14.043 -9.688 -7.643 1.00 92.62 89 LEU A N 1
ATOM 717 C CA . LEU A 1 89 ? 13.139 -8.582 -7.945 1.00 92.62 89 LEU A CA 1
ATOM 718 C C . LEU A 1 89 ? 12.906 -8.452 -9.455 1.00 92.62 89 LEU A C 1
ATOM 720 O O . LEU A 1 89 ? 11.751 -8.338 -9.862 1.00 92.62 89 LEU A O 1
ATOM 724 N N . PHE A 1 90 ? 13.970 -8.495 -10.261 1.00 91.06 90 PHE A N 1
ATOM 725 C CA . PHE A 1 90 ? 13.886 -8.408 -11.724 1.00 91.06 90 PHE A CA 1
ATOM 726 C C . PHE A 1 90 ? 13.333 -9.683 -12.372 1.00 91.06 90 PHE A C 1
ATOM 728 O O . PHE A 1 90 ? 12.618 -9.588 -13.365 1.00 91.06 90 PHE A O 1
ATOM 735 N N . ASP A 1 91 ? 13.525 -10.846 -11.747 1.00 89.25 91 ASP A N 1
ATOM 736 C CA . ASP A 1 91 ? 12.892 -12.112 -12.150 1.00 89.25 91 ASP A CA 1
ATOM 737 C C . ASP A 1 91 ? 11.376 -12.152 -11.856 1.00 89.25 91 ASP A C 1
ATOM 739 O O . ASP A 1 91 ? 10.691 -13.126 -12.170 1.00 89.25 91 ASP A O 1
ATOM 743 N N . LEU A 1 92 ? 10.822 -11.073 -11.286 1.00 87.50 92 LEU A N 1
ATOM 744 C CA . LEU A 1 92 ? 9.420 -10.933 -10.892 1.00 87.50 92 LEU A CA 1
ATOM 745 C C . LEU A 1 92 ? 8.978 -11.955 -9.833 1.00 87.50 92 LEU A C 1
ATOM 747 O O . LEU A 1 92 ? 7.786 -12.263 -9.741 1.00 87.50 92 LEU A O 1
ATOM 751 N N . ASP A 1 93 ? 9.895 -12.402 -8.972 1.00 90.75 93 ASP A N 1
ATOM 752 C CA . ASP A 1 93 ? 9.578 -13.328 -7.885 1.00 90.75 93 ASP A CA 1
ATOM 753 C C . ASP A 1 93 ? 8.563 -12.744 -6.891 1.00 90.75 93 ASP A C 1
ATOM 755 O O . ASP A 1 93 ? 8.385 -11.530 -6.726 1.00 90.75 93 ASP A O 1
ATOM 759 N N . VAL A 1 94 ? 7.883 -13.644 -6.181 1.00 92.06 94 VAL A N 1
ATOM 760 C CA . VAL A 1 94 ? 6.917 -13.295 -5.138 1.00 92.06 94 VAL A CA 1
ATOM 761 C C . VAL A 1 94 ? 7.641 -13.045 -3.817 1.00 92.06 94 VAL A C 1
ATOM 763 O O . VAL A 1 94 ? 8.307 -13.929 -3.288 1.00 92.06 94 VAL A O 1
ATOM 766 N N . PHE A 1 95 ? 7.438 -11.860 -3.234 1.00 88.69 95 PHE A N 1
ATOM 767 C CA . PHE A 1 95 ? 8.013 -11.501 -1.931 1.00 88.69 95 PHE A CA 1
ATOM 768 C C . PHE A 1 95 ? 6.972 -11.578 -0.812 1.00 88.69 95 PHE A C 1
ATOM 770 O O . PHE A 1 95 ? 7.113 -12.341 0.141 1.00 88.69 95 PHE A O 1
ATOM 777 N N . LYS A 1 96 ? 5.901 -10.782 -0.917 1.00 86.50 96 LYS A N 1
ATOM 778 C CA . LYS A 1 96 ? 4.848 -10.686 0.104 1.00 86.50 96 LYS A CA 1
ATOM 779 C C . LYS A 1 96 ? 3.483 -10.755 -0.561 1.00 86.50 96 LYS A C 1
ATOM 781 O O . LYS A 1 96 ? 2.917 -9.730 -0.927 1.00 86.50 96 LYS A O 1
ATOM 786 N N . PHE A 1 97 ? 2.968 -11.974 -0.718 1.00 88.44 97 PHE A N 1
ATOM 787 C CA . PHE A 1 97 ? 1.704 -12.307 -1.400 1.00 88.44 97 PHE A CA 1
ATOM 788 C C . PHE A 1 97 ? 1.654 -11.978 -2.902 1.00 88.44 97 PHE A C 1
ATOM 790 O O . PHE A 1 97 ? 0.824 -12.533 -3.613 1.00 88.44 97 PHE A O 1
ATOM 797 N N . ASN A 1 98 ? 2.529 -11.103 -3.397 1.00 89.81 98 ASN A N 1
ATOM 798 C CA . ASN A 1 98 ? 2.696 -10.775 -4.805 1.00 89.81 98 ASN A CA 1
ATOM 799 C C . ASN A 1 98 ? 4.145 -10.371 -5.119 1.00 89.81 98 ASN A C 1
ATOM 801 O O . ASN A 1 98 ? 4.975 -10.179 -4.221 1.00 89.81 98 ASN A O 1
ATOM 805 N N . SER A 1 99 ? 4.426 -10.271 -6.418 1.00 92.44 99 SER A N 1
ATOM 806 C CA . SER A 1 99 ? 5.639 -9.645 -6.933 1.00 92.44 99 SER A CA 1
ATOM 807 C C . SER A 1 99 ? 5.507 -8.117 -6.855 1.00 92.44 99 SER A C 1
ATOM 809 O O . SER A 1 99 ? 4.527 -7.574 -7.380 1.00 92.44 99 SER A O 1
ATOM 811 N N . PRO A 1 100 ? 6.454 -7.405 -6.213 1.00 92.25 100 PRO A N 1
ATOM 812 C CA . PRO A 1 100 ? 6.405 -5.955 -6.057 1.00 92.25 100 PRO A CA 1
ATOM 813 C C . PRO A 1 100 ? 6.321 -5.203 -7.386 1.00 92.25 100 PRO A C 1
ATOM 815 O O . PRO A 1 100 ? 5.531 -4.267 -7.490 1.00 92.25 100 PRO A O 1
ATOM 818 N N . LEU A 1 101 ? 7.077 -5.630 -8.405 1.00 91.75 101 LEU A N 1
ATOM 819 C CA . LEU A 1 101 ? 7.077 -4.989 -9.724 1.00 91.75 101 LEU A CA 1
ATOM 820 C C . LEU A 1 101 ? 5.755 -5.211 -10.462 1.00 91.75 101 LEU A C 1
ATOM 822 O O . LEU A 1 101 ? 5.192 -4.270 -11.015 1.00 91.75 101 LEU A O 1
ATOM 826 N N . VAL A 1 102 ? 5.205 -6.428 -10.404 1.00 91.69 102 VAL A N 1
ATOM 827 C CA . VAL A 1 102 ? 3.892 -6.727 -10.999 1.00 91.69 102 VAL A CA 1
ATOM 828 C C . VAL A 1 102 ? 2.791 -5.929 -10.306 1.00 91.69 102 VAL A C 1
ATOM 830 O O . VAL A 1 102 ? 1.941 -5.337 -10.969 1.00 91.69 102 VAL A O 1
ATOM 833 N N . LYS A 1 103 ? 2.815 -5.870 -8.970 1.00 93.12 103 LYS A N 1
ATOM 834 C CA . LYS A 1 103 ? 1.868 -5.063 -8.198 1.00 93.12 103 LYS A CA 1
ATOM 835 C C . LYS A 1 103 ? 1.985 -3.585 -8.568 1.00 93.12 103 LYS A C 1
ATOM 837 O O . LYS A 1 103 ? 0.967 -2.947 -8.793 1.00 93.12 103 LYS A O 1
ATOM 842 N N . PHE A 1 104 ? 3.204 -3.060 -8.646 1.00 92.19 104 PHE A N 1
ATOM 843 C CA . PHE A 1 104 ? 3.445 -1.664 -8.989 1.00 92.19 104 PHE A CA 1
ATOM 844 C C . PHE A 1 104 ? 2.938 -1.318 -10.392 1.00 92.19 104 PHE A C 1
ATOM 846 O O . PHE A 1 104 ? 2.253 -0.313 -10.546 1.00 92.19 104 PHE A O 1
ATOM 853 N N . HIS A 1 105 ? 3.182 -2.173 -11.388 1.00 92.44 105 HIS A N 1
ATOM 854 C CA . HIS A 1 105 ? 2.629 -1.990 -12.730 1.00 92.44 105 HIS A CA 1
ATOM 855 C C . HIS A 1 105 ? 1.094 -2.043 -12.736 1.00 92.44 105 HIS A C 1
ATOM 857 O O . HIS A 1 105 ? 0.445 -1.217 -13.368 1.00 92.44 105 HIS A O 1
ATOM 863 N N . ASN A 1 106 ? 0.486 -2.975 -11.997 1.00 93.44 106 ASN A N 1
ATOM 864 C CA . ASN A 1 106 ? -0.974 -3.038 -11.885 1.00 93.44 106 ASN A CA 1
ATOM 865 C C . ASN A 1 106 ? -1.553 -1.790 -11.205 1.00 93.44 106 ASN A C 1
ATOM 867 O O . ASN A 1 106 ? -2.590 -1.288 -11.630 1.00 93.44 106 ASN A O 1
ATOM 871 N N . ASP A 1 107 ? -0.876 -1.274 -10.178 1.00 92.88 107 ASP A N 1
ATOM 872 C CA . ASP A 1 107 ? -1.243 -0.030 -9.507 1.00 92.88 107 ASP A CA 1
ATOM 873 C C . ASP A 1 107 ? -1.093 1.172 -10.464 1.00 92.88 107 ASP A C 1
ATOM 875 O O . ASP A 1 107 ? -1.975 2.029 -10.498 1.00 92.88 107 ASP A O 1
ATOM 879 N N . LEU A 1 108 ? -0.031 1.223 -11.280 1.00 91.19 108 LEU A N 1
ATOM 880 C CA . LEU A 1 108 ? 0.141 2.228 -12.339 1.00 91.19 108 LEU A CA 1
ATOM 881 C C . LEU A 1 108 ? -1.010 2.175 -13.343 1.00 91.19 108 LEU A C 1
ATOM 883 O O . LEU A 1 108 ? -1.702 3.172 -13.517 1.00 91.19 108 LEU A O 1
ATOM 887 N N . LYS A 1 109 ? -1.286 0.998 -13.913 1.00 91.62 109 LYS A N 1
ATOM 888 C CA . LYS A 1 109 ? -2.378 0.782 -14.870 1.00 91.62 109 LYS A CA 1
ATOM 889 C C . LYS A 1 109 ? -3.754 1.137 -14.300 1.00 91.62 109 LYS A C 1
ATOM 891 O O . LYS A 1 109 ? -4.632 1.588 -15.025 1.00 91.62 109 LYS A O 1
ATOM 896 N N . ALA A 1 110 ? -3.961 0.929 -13.001 1.00 91.81 110 ALA A N 1
ATOM 897 C CA . ALA A 1 110 ? -5.197 1.292 -12.311 1.00 91.81 110 ALA A CA 1
ATOM 898 C C . ALA A 1 110 ? -5.299 2.796 -11.976 1.00 91.81 110 ALA A C 1
ATOM 900 O O . ALA A 1 110 ? -6.263 3.213 -11.332 1.00 91.81 110 ALA A O 1
ATOM 901 N N . GLY A 1 111 ? -4.301 3.612 -12.336 1.00 90.62 111 GLY A N 1
ATOM 902 C CA . GLY A 1 111 ? -4.244 5.034 -11.997 1.00 90.62 111 GLY A CA 1
ATOM 903 C C . GLY A 1 111 ? -4.011 5.291 -10.505 1.00 90.62 111 GLY A C 1
ATOM 904 O O . GLY A 1 111 ? -4.278 6.384 -10.007 1.00 90.62 111 GLY A O 1
ATOM 905 N N . TYR A 1 112 ? -3.508 4.308 -9.746 1.00 92.12 112 TYR A N 1
ATOM 906 C CA . TYR A 1 112 ? -3.345 4.397 -8.288 1.00 92.12 112 TYR A CA 1
ATOM 907 C C . TYR A 1 112 ? -2.491 5.598 -7.857 1.00 92.12 112 TYR A C 1
ATOM 909 O O . TYR A 1 112 ? -2.678 6.108 -6.744 1.00 92.12 112 TYR A O 1
ATOM 917 N N . PHE A 1 113 ? -1.567 6.018 -8.724 1.00 92.44 113 PHE A N 1
ATOM 918 C CA . PHE A 1 113 ? -0.622 7.105 -8.500 1.00 92.44 113 PHE A CA 1
ATOM 919 C C . PHE A 1 113 ? -1.087 8.458 -9.043 1.00 92.44 113 PHE A C 1
ATOM 921 O O . PHE A 1 113 ? -0.389 9.440 -8.816 1.00 92.44 113 PHE A O 1
ATOM 928 N N . ARG A 1 114 ? -2.246 8.578 -9.697 1.00 92.25 114 ARG A N 1
ATOM 929 C CA . ARG A 1 114 ? -2.728 9.890 -10.151 1.00 92.25 114 ARG A CA 1
ATOM 930 C C . ARG A 1 114 ? -2.954 10.842 -8.959 1.00 92.25 114 ARG A C 1
ATOM 932 O O . ARG A 1 114 ? -3.405 10.399 -7.896 1.00 92.25 114 ARG A O 1
ATOM 939 N N . PRO A 1 115 ? -2.622 12.142 -9.072 1.00 91.19 115 PRO A N 1
ATOM 940 C CA . PRO A 1 115 ? -2.592 13.064 -7.930 1.00 91.19 115 PRO A CA 1
ATOM 941 C C . PRO A 1 115 ? -3.974 13.338 -7.314 1.00 91.19 115 PRO A C 1
ATOM 943 O O . PRO A 1 115 ? -4.099 13.529 -6.104 1.00 91.19 115 PRO A O 1
ATOM 946 N N . ASP A 1 116 ? -5.028 13.361 -8.119 1.00 91.44 116 ASP A N 1
ATOM 947 C CA . ASP A 1 116 ? -6.429 13.414 -7.694 1.00 91.44 116 ASP A CA 1
ATOM 948 C C . ASP A 1 116 ? -6.825 12.175 -6.873 1.00 91.44 116 ASP A C 1
ATOM 950 O O . ASP A 1 116 ? -7.304 12.307 -5.742 1.00 91.44 116 ASP A O 1
ATOM 954 N N . ILE A 1 117 ? -6.524 10.977 -7.377 1.00 92.25 117 ILE A N 1
ATOM 955 C CA . ILE A 1 117 ? -6.807 9.702 -6.709 1.00 92.25 117 ILE A CA 1
ATOM 956 C C . ILE A 1 117 ? -5.991 9.583 -5.412 1.00 92.25 117 ILE A C 1
ATOM 958 O O . ILE A 1 117 ? -6.518 9.188 -4.367 1.00 92.25 117 ILE A O 1
ATOM 962 N N . ALA A 1 118 ? -4.716 9.979 -5.430 1.00 90.94 118 ALA A N 1
ATOM 963 C CA . ALA A 1 118 ? -3.855 9.994 -4.251 1.00 90.94 118 ALA A CA 1
ATOM 964 C C . ALA A 1 118 ? -4.383 10.950 -3.165 1.00 90.94 118 ALA A C 1
ATOM 966 O O . ALA A 1 118 ? -4.404 10.594 -1.979 1.00 90.94 118 ALA A O 1
ATOM 967 N N . ARG A 1 119 ? -4.858 12.145 -3.554 1.00 91.62 119 ARG A N 1
ATOM 968 C CA . ARG A 1 119 ? -5.515 13.097 -2.641 1.00 91.62 119 ARG A CA 1
ATOM 969 C C . ARG A 1 119 ? -6.789 12.504 -2.047 1.00 91.62 119 ARG A C 1
ATOM 971 O O . ARG A 1 119 ? -6.933 12.514 -0.823 1.00 91.62 119 ARG A O 1
ATOM 978 N N . MET A 1 120 ? -7.662 11.938 -2.878 1.00 94.94 120 MET A N 1
ATOM 979 C CA . MET A 1 120 ? -8.912 11.318 -2.434 1.00 94.94 120 MET A CA 1
ATOM 980 C C . MET A 1 120 ? -8.651 10.200 -1.417 1.00 94.94 120 MET A C 1
ATOM 982 O O . MET A 1 120 ? -9.184 10.213 -0.307 1.00 94.94 120 MET A O 1
ATOM 986 N N . ARG A 1 121 ? -7.727 9.286 -1.728 1.00 93.88 121 ARG A N 1
ATOM 987 C CA . ARG A 1 121 ? -7.334 8.193 -0.828 1.00 93.88 121 ARG A CA 1
ATOM 988 C C . ARG A 1 121 ? -6.803 8.705 0.509 1.00 93.88 121 ARG A C 1
ATOM 990 O O . ARG A 1 121 ? -7.097 8.135 1.558 1.00 93.88 121 ARG A O 1
ATOM 997 N N . LYS A 1 122 ? -6.029 9.795 0.502 1.00 92.69 122 LYS A N 1
ATOM 998 C CA . LYS A 1 122 ? -5.528 10.425 1.733 1.00 92.69 122 LYS A CA 1
ATOM 999 C C . LYS A 1 122 ? -6.670 10.952 2.608 1.00 92.69 122 LYS A C 1
ATOM 1001 O O . LYS A 1 122 ? -6.593 10.806 3.830 1.00 92.69 122 LYS A O 1
ATOM 1006 N N . ILE A 1 123 ? -7.706 11.539 2.008 1.00 96.56 123 ILE A N 1
ATOM 1007 C CA . ILE A 1 123 ? -8.897 12.031 2.718 1.00 96.56 123 ILE A CA 1
ATOM 1008 C C . ILE A 1 123 ? -9.670 10.859 3.331 1.00 96.56 123 ILE A C 1
ATOM 1010 O O . ILE A 1 123 ? -9.917 10.878 4.538 1.00 96.56 123 ILE A O 1
ATOM 1014 N N . ILE A 1 124 ? -9.953 9.817 2.543 1.00 96.69 124 ILE A N 1
ATOM 1015 C CA . ILE A 1 124 ? -10.649 8.603 3.002 1.00 96.69 124 ILE A CA 1
ATOM 1016 C C . ILE A 1 124 ? -9.900 7.972 4.181 1.00 96.69 124 ILE A C 1
ATOM 1018 O O . ILE A 1 124 ? -10.451 7.849 5.271 1.00 96.69 124 ILE A O 1
ATOM 1022 N N . ASN A 1 125 ? -8.596 7.722 4.034 1.00 96.00 125 ASN A N 1
ATOM 1023 C CA . ASN A 1 125 ? -7.764 7.158 5.101 1.00 96.00 125 ASN A CA 1
ATOM 1024 C C . ASN A 1 125 ? -7.775 8.010 6.383 1.00 96.00 125 ASN A C 1
ATOM 1026 O O . ASN A 1 125 ? -7.651 7.488 7.493 1.00 96.00 125 ASN A O 1
ATOM 1030 N N . LYS A 1 126 ? -7.861 9.342 6.264 1.00 97.00 126 LYS A N 1
ATOM 1031 C CA . LYS A 1 126 ? -7.945 10.244 7.423 1.00 97.00 126 LYS A CA 1
ATOM 1032 C C . LYS A 1 126 ? -9.307 10.122 8.112 1.00 97.00 126 LYS A C 1
ATOM 1034 O O . LYS A 1 126 ? -9.346 10.096 9.345 1.00 97.00 126 LYS A O 1
ATOM 1039 N N . ALA A 1 127 ? -10.387 10.038 7.338 1.00 97.44 127 ALA A N 1
ATOM 1040 C CA . ALA A 1 127 ? -11.741 9.843 7.842 1.00 97.44 127 ALA A CA 1
ATOM 1041 C C . ALA A 1 127 ? -11.881 8.485 8.546 1.00 97.44 127 ALA A C 1
ATOM 1043 O O . ALA A 1 127 ? -12.246 8.454 9.720 1.00 97.44 127 ALA A O 1
ATOM 1044 N N . GLU A 1 128 ? -11.454 7.395 7.907 1.00 96.81 128 GLU A N 1
ATOM 1045 C CA . GLU A 1 128 ? -11.478 6.041 8.475 1.00 96.81 128 GLU A CA 1
ATOM 1046 C C . GLU A 1 128 ? -10.671 5.948 9.774 1.00 96.81 128 GLU A C 1
ATOM 1048 O O . GLU A 1 128 ? -11.136 5.403 10.774 1.00 96.81 128 GLU A O 1
ATOM 1053 N N . LYS A 1 129 ? -9.471 6.546 9.825 1.00 96.94 129 LYS A N 1
ATOM 1054 C CA . LYS A 1 129 ? -8.671 6.595 11.063 1.00 96.94 129 LYS A CA 1
ATOM 1055 C C . LYS A 1 129 ? -9.390 7.341 12.186 1.00 96.94 129 LYS A C 1
ATOM 1057 O O . LYS A 1 129 ? -9.261 6.959 13.352 1.00 96.94 129 LYS A O 1
ATOM 1062 N N . LYS A 1 130 ? -10.107 8.424 11.870 1.00 97.06 130 LYS A N 1
ATOM 1063 C CA . LYS A 1 130 ? -10.899 9.182 12.851 1.00 97.06 130 LYS A CA 1
ATOM 1064 C C . LYS A 1 130 ? -12.086 8.351 13.337 1.00 97.06 130 LYS A C 1
ATOM 1066 O O . LYS A 1 130 ? -12.317 8.283 14.544 1.00 97.06 130 LYS A O 1
ATOM 1071 N N . GLU A 1 131 ? -12.781 7.684 12.426 1.00 96.06 131 GLU A N 1
ATOM 1072 C CA . GLU A 1 131 ? -13.908 6.812 12.743 1.00 96.06 131 GLU A CA 1
ATOM 1073 C C . GLU A 1 131 ? -13.477 5.611 13.593 1.00 96.06 131 GLU A C 1
ATOM 1075 O O . GLU A 1 131 ? -14.082 5.342 14.627 1.00 96.06 131 GLU A O 1
ATOM 1080 N N . ALA A 1 132 ? -12.379 4.941 13.241 1.00 95.75 132 ALA A N 1
ATOM 1081 C CA . ALA A 1 132 ? -11.836 3.821 14.005 1.00 95.75 132 ALA A CA 1
ATOM 1082 C C . ALA A 1 132 ? -11.513 4.223 15.454 1.00 95.75 132 ALA A C 1
ATOM 1084 O O . ALA A 1 132 ? -11.845 3.498 16.396 1.00 95.75 132 ALA A O 1
ATOM 1085 N N . LYS A 1 133 ? -10.930 5.414 15.656 1.00 97.06 133 LYS A N 1
ATOM 1086 C CA . LYS A 1 133 ? -10.692 5.973 16.998 1.00 97.06 133 LYS A CA 1
ATOM 1087 C C . LYS A 1 133 ? -11.996 6.227 17.751 1.00 97.06 133 LYS A C 1
ATOM 1089 O O . LYS A 1 133 ? -12.082 5.903 18.936 1.00 97.06 133 LYS A O 1
ATOM 1094 N N . TYR A 1 134 ? -12.999 6.792 17.081 1.00 96.31 134 TYR A N 1
ATOM 1095 C CA . TYR A 1 134 ? -14.311 7.035 17.677 1.00 96.31 134 TYR A CA 1
ATOM 1096 C C . TYR A 1 134 ? -14.988 5.722 18.088 1.00 96.31 134 TYR A C 1
ATOM 1098 O O . TYR A 1 134 ? -15.348 5.557 19.252 1.00 96.31 134 TYR A O 1
ATOM 1106 N N . ARG A 1 135 ? -15.043 4.742 17.180 1.00 93.38 135 ARG A N 1
ATOM 1107 C CA . ARG A 1 135 ? -15.567 3.395 17.438 1.00 93.38 135 ARG A CA 1
ATOM 1108 C C . ARG A 1 135 ? -14.890 2.738 18.634 1.00 93.38 135 ARG A C 1
ATOM 1110 O O . ARG A 1 135 ? -15.571 2.167 19.481 1.00 93.38 135 ARG A O 1
ATOM 1117 N N . TYR A 1 136 ? -13.565 2.845 18.735 1.00 95.62 136 TYR A N 1
ATOM 1118 C CA . TYR A 1 136 ? -12.824 2.310 19.874 1.00 95.62 136 TYR A CA 1
ATOM 1119 C C . TYR A 1 136 ? -13.200 2.999 21.194 1.00 95.62 136 TYR A C 1
ATOM 1121 O O . TYR A 1 136 ? -13.389 2.325 22.208 1.00 95.62 136 TYR A O 1
ATOM 1129 N N . LYS A 1 137 ? -13.359 4.330 21.193 1.00 95.69 137 LYS A N 1
ATOM 1130 C CA . LYS A 1 137 ? -13.790 5.087 22.378 1.00 95.69 137 LYS A CA 1
ATOM 1131 C C . LYS A 1 137 ? -15.185 4.658 22.836 1.00 95.69 137 LYS A C 1
ATOM 1133 O O . LYS A 1 137 ? -15.353 4.315 24.003 1.00 95.69 137 LYS A O 1
ATOM 1138 N N . THR A 1 138 ? -16.148 4.607 21.919 1.00 94.00 138 THR A N 1
ATOM 1139 C CA . THR A 1 138 ? -17.520 4.175 22.213 1.00 94.00 138 THR A CA 1
ATOM 1140 C C . THR A 1 138 ? -17.552 2.742 22.737 1.00 94.00 138 THR A C 1
ATOM 1142 O O . THR A 1 138 ? -18.195 2.469 23.747 1.00 94.00 138 THR A O 1
ATOM 1145 N N . TYR A 1 139 ? -16.803 1.833 22.105 1.00 92.88 139 TYR A N 1
ATOM 1146 C CA . TYR A 1 139 ? -16.687 0.450 22.564 1.00 92.88 139 TYR A CA 1
ATOM 1147 C C . TYR A 1 139 ? -16.133 0.367 23.992 1.00 92.88 139 TYR A C 1
ATOM 1149 O O . TYR A 1 139 ? -16.675 -0.349 24.832 1.00 92.88 139 TYR A O 1
ATOM 1157 N N . ARG A 1 140 ? -15.085 1.137 24.302 1.00 94.75 140 ARG A N 1
ATOM 1158 C CA . ARG A 1 140 ? -14.492 1.185 25.643 1.00 94.75 140 ARG A CA 1
ATOM 1159 C C . ARG A 1 140 ? -15.472 1.718 26.693 1.00 94.75 140 ARG A C 1
ATOM 1161 O O . ARG A 1 140 ? -15.495 1.207 27.810 1.00 94.75 140 ARG A O 1
ATOM 1168 N N . GLU A 1 141 ? -16.258 2.737 26.362 1.00 94.44 141 GLU A N 1
ATOM 1169 C CA . GLU A 1 141 ? -17.276 3.291 27.264 1.00 94.44 141 GLU A CA 1
ATOM 1170 C C . GLU A 1 141 ? -18.394 2.281 27.537 1.00 94.44 141 GLU A C 1
ATOM 1172 O O . GLU A 1 141 ? -18.731 2.044 28.697 1.00 94.44 141 GLU A O 1
ATOM 1177 N N . GLN A 1 142 ? -18.898 1.618 26.494 1.00 91.62 142 GLN A N 1
ATOM 1178 C CA . GLN A 1 142 ? -19.882 0.539 26.624 1.00 91.62 142 GLN A CA 1
ATOM 1179 C C . GLN A 1 142 ? -19.345 -0.598 27.494 1.00 91.62 142 GLN A C 1
ATOM 1181 O O . GLN A 1 142 ? -20.001 -1.004 28.451 1.00 91.62 142 GLN A O 1
ATOM 1186 N N . LEU A 1 143 ? -18.110 -1.040 27.239 1.00 91.62 143 LEU A N 1
ATOM 1187 C CA . LEU A 1 143 ? -17.461 -2.084 28.026 1.00 91.62 143 LEU A CA 1
ATOM 1188 C C . LEU A 1 143 ? -17.343 -1.691 29.507 1.00 91.62 143 LEU A C 1
ATOM 1190 O O . LEU A 1 143 ? -17.547 -2.528 30.383 1.00 91.62 143 LEU A O 1
ATOM 1194 N N . LYS A 1 144 ? -17.059 -0.417 29.808 1.00 93.06 144 LYS A N 1
ATOM 1195 C CA . LYS A 1 144 ? -17.030 0.088 31.189 1.00 93.06 144 LYS A CA 1
ATOM 1196 C C . LYS A 1 144 ? -18.395 -0.066 31.864 1.00 93.06 144 LYS A C 1
ATOM 1198 O O . LYS A 1 144 ? -18.457 -0.548 32.993 1.00 93.06 144 LYS A O 1
ATOM 1203 N N . HIS A 1 145 ? -19.471 0.333 31.186 1.00 92.94 145 HIS A N 1
ATOM 1204 C CA . HIS A 1 145 ? -20.831 0.204 31.713 1.00 92.94 145 HIS A CA 1
ATOM 1205 C C . HIS A 1 145 ? -21.214 -1.258 31.953 1.00 92.94 145 HIS A C 1
ATOM 1207 O O . HIS A 1 145 ? -21.690 -1.580 33.038 1.00 92.94 145 HIS A O 1
ATOM 1213 N N . GLU A 1 146 ? -20.923 -2.149 31.003 1.00 89.12 146 GLU A N 1
ATOM 1214 C CA . GLU A 1 146 ? -21.195 -3.585 31.143 1.00 89.12 146 GLU A CA 1
ATOM 1215 C C . GLU A 1 146 ? -20.438 -4.212 32.323 1.00 89.12 146 GLU A C 1
ATOM 1217 O O . GLU A 1 146 ? -20.993 -5.026 33.062 1.00 89.12 146 GLU A O 1
ATOM 1222 N N . VAL A 1 147 ? -19.174 -3.825 32.535 1.00 90.94 147 VAL A N 1
ATOM 1223 C CA . VAL A 1 147 ? -18.380 -4.308 33.674 1.00 90.94 147 VAL A CA 1
ATOM 1224 C C . VAL A 1 147 ? -18.995 -3.848 34.995 1.00 90.94 147 VAL A C 1
ATOM 1226 O O . VAL A 1 147 ? -19.191 -4.680 35.881 1.00 90.94 147 VAL A O 1
ATOM 1229 N N . ILE A 1 148 ? -19.353 -2.567 35.120 1.00 92.62 148 ILE A N 1
ATOM 1230 C CA . ILE A 1 148 ? -19.981 -2.026 36.337 1.00 92.62 148 ILE A CA 1
ATOM 1231 C C . ILE A 1 148 ? -21.327 -2.713 36.605 1.00 92.62 148 ILE A C 1
ATOM 1233 O O . ILE A 1 148 ? -21.589 -3.141 37.728 1.00 92.62 148 ILE A O 1
ATOM 1237 N N . GLU A 1 149 ? -22.161 -2.880 35.578 1.00 91.88 149 GLU A N 1
ATOM 1238 C CA . GLU A 1 149 ? -23.450 -3.562 35.701 1.00 91.88 149 GLU A CA 1
ATOM 1239 C C . GLU A 1 149 ? -23.270 -5.022 36.149 1.00 91.88 149 GLU A C 1
ATOM 1241 O O . GLU A 1 149 ? -23.983 -5.495 37.036 1.00 91.88 149 GLU A O 1
ATOM 1246 N N . SER A 1 150 ? -22.282 -5.729 35.589 1.00 89.88 150 SER A N 1
ATOM 1247 C CA . SER A 1 150 ? -21.979 -7.111 35.978 1.00 89.88 150 SER A CA 1
ATOM 1248 C C . SER A 1 150 ? -21.544 -7.226 37.443 1.00 89.88 150 SER A C 1
ATOM 1250 O O . SER A 1 150 ? -21.984 -8.139 38.140 1.00 89.88 150 SER A O 1
ATOM 1252 N N . GLN A 1 151 ? -20.753 -6.268 37.940 1.00 89.88 151 GLN A N 1
ATOM 1253 C CA . GLN A 1 151 ? -20.345 -6.217 39.345 1.00 89.88 151 GLN A CA 1
ATOM 1254 C C . GLN A 1 151 ? -21.535 -5.932 40.263 1.00 89.88 151 GLN A C 1
ATOM 1256 O O . GLN A 1 151 ? -21.719 -6.627 41.258 1.00 89.88 151 GLN A O 1
ATOM 1261 N N . ALA A 1 152 ? -22.384 -4.961 39.913 1.00 90.62 152 ALA A N 1
ATOM 1262 C CA . ALA A 1 152 ? -23.576 -4.641 40.693 1.00 90.62 152 ALA A CA 1
ATOM 1263 C C . ALA A 1 152 ? -24.540 -5.836 40.786 1.00 90.62 152 ALA A C 1
ATOM 1265 O O . ALA A 1 152 ? -25.094 -6.111 41.852 1.00 90.62 152 ALA A O 1
ATOM 1266 N N . LYS A 1 153 ? -24.722 -6.586 39.693 1.00 88.69 153 LYS A N 1
ATOM 1267 C CA . LYS A 1 153 ? -25.518 -7.824 39.691 1.00 88.69 153 LYS A CA 1
ATOM 1268 C C . LYS A 1 153 ? -24.912 -8.891 40.597 1.00 88.69 153 LYS A C 1
ATOM 1270 O O . LYS A 1 153 ? -25.643 -9.482 41.385 1.00 88.69 153 LYS A O 1
ATOM 1275 N N . LEU A 1 154 ? -23.596 -9.094 40.526 1.00 88.06 154 LEU A N 1
ATOM 1276 C CA . LEU A 1 154 ? -22.893 -10.064 41.365 1.00 88.06 154 LEU A CA 1
ATOM 1277 C C . LEU A 1 154 ? -23.014 -9.720 42.857 1.00 88.06 154 LEU A C 1
ATOM 1279 O O . LEU A 1 154 ? -23.320 -10.590 43.665 1.00 88.06 154 LEU A O 1
ATOM 1283 N N . LEU A 1 155 ? -22.850 -8.446 43.224 1.00 88.81 155 LEU A N 1
ATOM 1284 C CA . LEU A 1 155 ? -23.022 -7.986 44.606 1.00 88.81 155 LEU A CA 1
ATOM 1285 C C . LEU A 1 155 ? -24.461 -8.174 45.102 1.00 88.81 155 LEU A C 1
ATOM 1287 O O . LEU A 1 155 ? -24.669 -8.633 46.223 1.00 88.81 155 LEU A O 1
ATOM 1291 N N . ASN A 1 156 ? -25.457 -7.869 44.265 1.00 87.88 156 ASN A N 1
ATOM 1292 C CA . ASN A 1 156 ? -26.859 -8.123 44.600 1.00 87.88 156 ASN A CA 1
ATOM 1293 C C . ASN A 1 156 ? -27.150 -9.619 44.779 1.00 87.88 156 ASN A C 1
ATOM 1295 O O . ASN A 1 156 ? -27.915 -9.979 45.669 1.00 87.88 156 ASN A O 1
ATOM 1299 N N . GLN A 1 157 ? -26.537 -10.490 43.970 1.00 87.88 157 GLN A N 1
ATOM 1300 C CA . GLN A 1 157 ? -26.626 -11.937 44.163 1.00 87.88 157 GLN A CA 1
ATOM 1301 C C . GLN A 1 157 ? -26.030 -12.328 45.517 1.00 87.88 157 GLN A C 1
ATOM 1303 O O . GLN A 1 157 ? -26.740 -12.909 46.325 1.00 87.88 157 GLN A O 1
ATOM 1308 N N . ILE A 1 158 ? -24.787 -11.936 45.810 1.00 85.94 158 ILE A N 1
ATOM 1309 C CA . ILE A 1 158 ? -24.124 -12.246 47.089 1.00 85.94 158 ILE A CA 1
ATOM 1310 C C . ILE A 1 158 ? -24.978 -11.804 48.284 1.00 85.94 158 ILE A C 1
ATOM 1312 O O . ILE A 1 158 ? -25.148 -12.572 49.223 1.00 85.94 158 ILE A O 1
ATOM 1316 N N . ARG A 1 159 ? -25.564 -10.600 48.235 1.00 86.75 159 ARG A N 1
ATOM 1317 C CA . ARG A 1 159 ? -26.413 -10.080 49.320 1.00 86.75 159 ARG A CA 1
ATOM 1318 C C . ARG A 1 159 ? -27.661 -10.932 49.575 1.00 86.75 159 ARG A C 1
ATOM 1320 O O . ARG A 1 159 ? -28.131 -10.990 50.704 1.00 86.75 159 ARG A O 1
ATOM 1327 N N . ASN A 1 160 ? -28.217 -11.538 48.531 1.00 86.50 160 ASN A N 1
ATOM 1328 C CA . ASN A 1 160 ? -29.471 -12.286 48.604 1.00 86.50 160 ASN A CA 1
ATOM 1329 C C . ASN A 1 160 ? -29.255 -13.807 48.742 1.00 86.50 160 ASN A C 1
ATOM 1331 O O . ASN A 1 160 ? -30.232 -14.538 48.903 1.00 86.50 160 ASN A O 1
ATOM 1335 N N . LEU A 1 161 ? -28.015 -14.300 48.638 1.00 85.88 161 LEU A N 1
ATOM 1336 C CA . LEU A 1 161 ? -27.688 -15.721 48.757 1.00 85.88 161 LEU A CA 1
ATOM 1337 C C . LEU A 1 161 ? -27.426 -16.112 50.226 1.00 85.88 161 LEU A C 1
ATOM 1339 O O . LEU A 1 161 ? -26.851 -15.329 50.983 1.00 85.88 161 LEU A O 1
ATOM 1343 N N . PRO A 1 162 ? -27.813 -17.331 50.643 1.00 81.31 162 PRO A N 1
ATOM 1344 C CA . PRO A 1 162 ? -27.475 -17.844 51.964 1.00 81.31 162 PRO A CA 1
ATOM 1345 C C . PRO A 1 162 ? -25.963 -18.134 52.091 1.00 81.31 162 PRO A C 1
ATOM 1347 O O . PRO A 1 162 ? -25.301 -18.411 51.083 1.00 81.31 162 PRO A O 1
ATOM 1350 N N . PRO A 1 163 ? -25.403 -18.113 53.318 1.00 76.88 163 PRO A N 1
ATOM 1351 C CA . PRO A 1 163 ? -23.986 -18.390 53.554 1.00 76.88 163 PRO A CA 1
ATOM 1352 C C . PRO A 1 163 ? -23.569 -19.760 52.994 1.00 76.88 163 PRO A C 1
ATOM 1354 O O . PRO A 1 163 ? -24.217 -20.765 53.275 1.00 76.88 163 PRO A O 1
ATOM 1357 N N . GLY A 1 164 ? -22.483 -19.801 52.215 1.00 75.06 164 GLY A N 1
ATOM 1358 C CA . GLY A 1 164 ? -21.914 -21.037 51.655 1.00 75.06 164 GLY A CA 1
ATOM 1359 C C . GLY A 1 164 ? -22.312 -21.366 50.210 1.00 75.06 164 GLY A C 1
ATOM 1360 O O . GLY A 1 164 ? -21.793 -22.333 49.659 1.00 75.06 164 GLY A O 1
ATOM 1361 N N . VAL A 1 165 ? -23.181 -20.572 49.571 1.00 79.69 165 VAL A N 1
ATOM 1362 C CA . VAL A 1 165 ? -23.513 -20.727 48.143 1.00 79.69 165 VAL A CA 1
ATOM 1363 C C . VAL A 1 165 ? -22.756 -19.688 47.311 1.00 79.69 165 VAL A C 1
ATOM 1365 O O . VAL A 1 165 ? -22.880 -18.487 47.543 1.00 79.69 165 VAL A O 1
ATOM 1368 N N . GLU A 1 166 ? -21.976 -20.139 46.326 1.00 76.88 166 GLU A N 1
ATOM 1369 C CA . GLU A 1 166 ? -21.212 -19.242 45.454 1.00 76.88 166 GLU A CA 1
ATOM 1370 C C . GLU A 1 166 ? -22.097 -18.559 44.394 1.00 76.88 166 GLU A C 1
ATOM 1372 O O . GLU A 1 166 ? -22.952 -19.203 43.771 1.00 76.88 166 GLU A O 1
ATOM 1377 N N . PRO A 1 167 ? -21.890 -17.257 44.129 1.00 76.69 167 PRO A N 1
ATOM 1378 C CA . PRO A 1 167 ? -22.624 -16.546 43.094 1.00 76.69 167 PRO A CA 1
ATOM 1379 C C . PRO A 1 167 ? -22.155 -16.983 41.697 1.00 76.69 167 PRO A C 1
ATOM 1381 O O . PRO A 1 167 ? -20.962 -17.037 41.400 1.00 76.69 167 PRO A O 1
ATOM 1384 N N . ARG A 1 168 ? -23.101 -17.272 40.794 1.00 77.62 168 ARG A N 1
ATOM 1385 C CA . ARG A 1 168 ? -22.783 -17.699 39.424 1.00 77.62 168 ARG A CA 1
ATOM 1386 C C . ARG A 1 168 ? -22.495 -16.478 38.534 1.00 77.62 168 ARG A C 1
ATOM 1388 O O . ARG A 1 168 ? -23.421 -15.704 38.285 1.00 77.62 168 ARG A O 1
ATOM 1395 N N . PRO A 1 169 ? -21.280 -16.328 37.970 1.00 70.06 169 PRO A N 1
ATOM 1396 C CA . PRO A 1 169 ? -20.987 -15.224 37.064 1.00 70.06 169 PRO A CA 1
ATOM 1397 C C . PRO A 1 169 ? -21.808 -15.350 35.774 1.00 70.06 169 PRO A C 1
ATOM 1399 O O . PRO A 1 169 ? -21.812 -16.393 35.112 1.00 70.06 169 PRO A O 1
ATOM 1402 N N . GLU A 1 170 ? -22.513 -14.281 35.398 1.00 69.56 170 GLU A N 1
ATOM 1403 C CA . GLU A 1 170 ? -23.259 -14.243 34.141 1.00 69.56 170 GLU A CA 1
ATOM 1404 C C . GLU A 1 170 ? -22.283 -14.154 32.957 1.00 69.56 170 GLU A C 1
ATOM 1406 O O . GLU A 1 170 ? -21.382 -13.311 32.917 1.00 69.56 170 GLU A O 1
ATOM 1411 N N . LYS A 1 171 ? -22.448 -15.041 31.969 1.00 66.44 171 LYS A N 1
ATOM 1412 C CA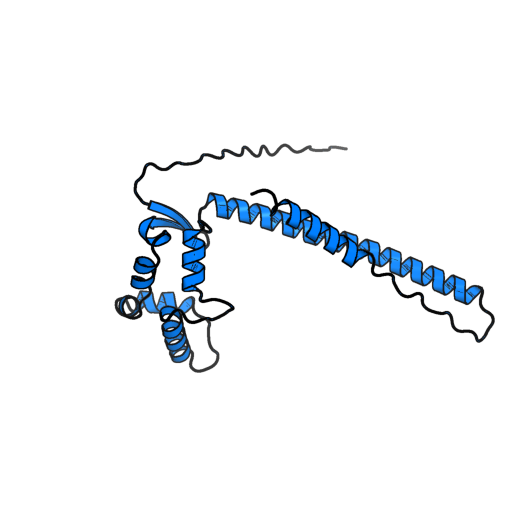 . LYS A 1 171 ? -21.630 -15.018 30.752 1.00 66.44 171 LYS A CA 1
ATOM 1413 C C . LYS A 1 171 ? -21.940 -13.740 29.971 1.00 66.44 171 LYS A C 1
ATOM 1415 O O . LYS A 1 171 ? -23.086 -13.517 29.577 1.00 66.44 171 LYS A O 1
ATOM 1420 N N . ARG A 1 172 ? -20.916 -12.919 29.706 1.00 64.19 172 ARG A N 1
ATOM 1421 C CA . ARG A 1 172 ? -21.055 -11.703 28.890 1.00 64.19 172 ARG A CA 1
ATOM 1422 C C . ARG A 1 172 ? -21.613 -12.067 27.516 1.00 64.19 172 ARG A C 1
ATOM 1424 O O . ARG A 1 172 ? -21.016 -12.849 26.777 1.00 64.19 172 ARG A O 1
ATOM 1431 N N . LYS A 1 173 ? -22.761 -11.492 27.155 1.00 63.31 173 LYS A N 1
ATOM 1432 C CA . LYS A 1 173 ? -23.317 -11.637 25.807 1.00 63.31 173 LYS A CA 1
ATOM 1433 C C . LYS A 1 173 ? -22.522 -10.711 24.888 1.00 63.31 173 LYS A C 1
ATOM 1435 O O . LYS A 1 173 ? -22.786 -9.517 24.866 1.00 63.31 173 LYS A O 1
ATOM 1440 N N . MET A 1 174 ? -21.575 -11.258 24.125 1.00 57.56 174 MET A N 1
ATOM 1441 C CA . MET A 1 174 ? -20.777 -10.544 23.112 1.00 57.56 174 MET A CA 1
ATOM 1442 C C . MET A 1 174 ? -21.654 -10.085 21.926 1.00 57.56 174 MET A C 1
ATOM 1444 O O . MET A 1 174 ? -21.481 -10.520 20.792 1.00 57.56 174 MET A O 1
ATOM 1448 N N . LYS A 1 175 ? -22.655 -9.234 22.170 1.00 58.53 175 LYS A N 1
ATOM 1449 C CA . LYS A 1 175 ? -23.590 -8.756 21.136 1.00 58.53 175 LYS A CA 1
ATOM 1450 C C . LYS A 1 175 ? -22.986 -7.655 20.258 1.00 58.53 175 LYS A C 1
ATOM 1452 O O . LYS A 1 175 ? -23.505 -7.402 19.173 1.00 58.53 175 LYS A O 1
ATOM 1457 N N . ILE A 1 176 ? -21.904 -7.016 20.705 1.00 56.12 176 ILE A N 1
ATOM 1458 C CA . ILE A 1 176 ? -21.363 -5.798 20.084 1.00 56.12 176 ILE A CA 1
ATOM 1459 C C . ILE A 1 176 ? -20.503 -6.114 18.849 1.00 56.12 176 ILE A C 1
ATOM 1461 O O . ILE A 1 176 ? -20.605 -5.416 17.842 1.00 56.12 176 ILE A O 1
ATOM 1465 N N . ILE A 1 177 ? -19.735 -7.210 18.863 1.00 54.78 177 ILE A N 1
ATOM 1466 C CA . ILE A 1 177 ? -18.874 -7.577 17.724 1.00 54.78 177 ILE A CA 1
ATOM 1467 C C . ILE A 1 177 ? -19.713 -8.063 16.532 1.00 54.78 177 ILE A C 1
ATOM 1469 O O . ILE A 1 177 ? -19.481 -7.643 15.404 1.00 54.78 177 ILE A O 1
ATOM 1473 N N . LEU A 1 178 ? -20.745 -8.879 16.773 1.00 51.16 178 LEU A N 1
ATOM 1474 C CA . LEU A 1 178 ? -21.571 -9.441 15.698 1.00 51.16 178 LEU A CA 1
ATOM 1475 C C . LEU A 1 178 ? -22.421 -8.391 14.975 1.00 51.16 178 LEU A C 1
ATOM 1477 O O . LEU A 1 178 ? -22.532 -8.455 13.755 1.00 51.16 178 LEU A O 1
ATOM 1481 N N . LYS A 1 179 ? -22.975 -7.402 15.691 1.00 55.66 179 LYS A N 1
ATOM 1482 C CA . LYS A 1 179 ? -23.748 -6.325 15.054 1.00 55.66 179 LYS A CA 1
ATOM 1483 C C . LYS A 1 179 ? -22.861 -5.382 14.245 1.00 55.66 179 LYS A C 1
ATOM 1485 O O . LYS A 1 179 ? -23.220 -5.065 13.120 1.00 55.66 179 LYS A O 1
ATOM 1490 N N . ALA A 1 180 ? -21.699 -4.985 14.770 1.00 57.38 180 ALA A N 1
ATOM 1491 C CA . ALA A 1 180 ? -20.762 -4.133 14.035 1.00 57.38 180 ALA A CA 1
ATOM 1492 C C . ALA A 1 180 ? -20.211 -4.833 12.780 1.00 57.38 180 ALA A C 1
ATOM 1494 O O . ALA A 1 180 ? -20.116 -4.209 11.727 1.00 57.38 180 ALA A O 1
ATOM 1495 N N . LEU A 1 181 ? -19.919 -6.137 12.862 1.00 52.91 181 LEU A N 1
ATOM 1496 C CA . LEU A 1 181 ? -19.520 -6.941 11.702 1.00 52.91 181 LEU A CA 1
ATOM 1497 C C . LEU A 1 181 ? -20.664 -7.113 10.692 1.00 52.91 181 LEU A C 1
ATOM 1499 O O . LEU A 1 181 ? -20.423 -7.014 9.494 1.00 52.91 181 LEU A O 1
ATOM 1503 N N . GLN A 1 182 ? -21.905 -7.323 11.146 1.00 54.62 182 GLN A N 1
ATOM 1504 C CA . GLN A 1 182 ? -23.076 -7.436 10.266 1.00 54.62 182 GLN A CA 1
ATOM 1505 C C . GLN A 1 182 ? -23.441 -6.120 9.570 1.00 54.62 182 GLN A C 1
ATOM 1507 O O . GLN A 1 182 ? -23.858 -6.160 8.414 1.00 54.62 182 GLN A O 1
ATOM 1512 N N . SER A 1 183 ? -23.284 -4.971 10.235 1.00 53.31 183 SER A N 1
ATOM 1513 C CA . SER A 1 183 ? -23.484 -3.655 9.616 1.00 53.31 183 SER A CA 1
ATOM 1514 C C . SER A 1 183 ? -22.435 -3.388 8.535 1.00 53.31 183 SER A C 1
ATOM 1516 O O . SER A 1 183 ? -22.801 -3.087 7.403 1.00 53.31 183 SER A O 1
ATOM 1518 N N . HIS A 1 184 ? -21.157 -3.643 8.834 1.00 57.09 184 HIS A N 1
ATOM 1519 C CA . HIS A 1 184 ? -20.056 -3.458 7.881 1.00 57.09 184 HIS A CA 1
ATOM 1520 C C . HIS A 1 184 ? -20.157 -4.397 6.663 1.00 57.09 184 HIS A C 1
ATOM 1522 O O . HIS A 1 184 ? -19.836 -4.007 5.544 1.00 57.09 184 HIS A O 1
ATOM 1528 N N . TYR A 1 185 ? -20.644 -5.632 6.857 1.00 52.53 185 TYR A N 1
ATOM 1529 C CA . TYR A 1 185 ? -20.925 -6.569 5.759 1.00 52.53 185 TYR A CA 1
ATOM 1530 C C . TYR A 1 185 ? -22.142 -6.164 4.913 1.00 52.53 185 TYR A C 1
ATOM 1532 O O . TYR A 1 185 ? -22.195 -6.486 3.727 1.00 52.53 185 TYR A O 1
ATOM 1540 N N . ARG A 1 186 ? -23.142 -5.491 5.500 1.00 54.25 186 ARG A N 1
ATOM 1541 C CA . ARG A 1 186 ? -24.335 -5.022 4.776 1.00 54.25 186 ARG A CA 1
ATOM 1542 C C . ARG A 1 186 ? -24.070 -3.774 3.943 1.00 54.25 186 ARG A C 1
ATOM 1544 O O . ARG A 1 186 ? -24.699 -3.639 2.900 1.00 54.25 186 ARG A O 1
ATOM 1551 N N . GLU A 1 187 ? -23.175 -2.897 4.384 1.00 56.12 187 GLU A N 1
ATOM 1552 C CA . GLU A 1 187 ? -22.760 -1.712 3.622 1.00 56.12 187 GLU A CA 1
ATOM 1553 C C . GLU A 1 187 ? -21.918 -2.124 2.405 1.00 56.12 187 GLU A C 1
ATOM 1555 O O . GLU A 1 187 ? -22.329 -1.866 1.278 1.00 56.12 187 GLU A O 1
ATOM 1560 N N . ASN A 1 188 ? -20.889 -2.956 2.590 1.00 51.31 188 ASN A N 1
ATOM 1561 C CA . ASN A 1 188 ? -20.022 -3.414 1.490 1.00 51.31 188 ASN A CA 1
ATOM 1562 C C . ASN A 1 188 ? -20.727 -4.300 0.431 1.00 51.31 188 ASN A C 1
ATOM 1564 O O . ASN A 1 188 ? -20.232 -4.464 -0.685 1.00 51.31 188 ASN A O 1
ATOM 1568 N N . LYS A 1 189 ? -21.882 -4.905 0.756 1.00 48.69 189 LYS A N 1
ATOM 1569 C CA . LYS A 1 189 ? -22.679 -5.704 -0.199 1.00 48.69 189 LYS A CA 1
ATOM 1570 C C . LYS A 1 189 ? -23.567 -4.841 -1.108 1.00 48.69 189 LYS A C 1
ATOM 1572 O O . LYS A 1 189 ? -23.983 -5.309 -2.163 1.00 48.69 189 LYS A O 1
ATOM 1577 N N . LYS A 1 190 ? -23.871 -3.597 -0.723 1.00 50.84 190 LYS A N 1
ATOM 1578 C CA . LYS A 1 190 ? -24.650 -2.672 -1.565 1.00 50.84 190 LYS A CA 1
ATOM 1579 C C . LYS A 1 190 ? -23.794 -2.052 -2.670 1.00 50.84 190 LYS A C 1
ATOM 1581 O O . LYS A 1 190 ? -24.285 -1.880 -3.781 1.00 50.84 190 LYS A O 1
ATOM 1586 N N . ASP A 1 191 ? -22.508 -1.851 -2.400 1.00 49.47 191 ASP A N 1
ATOM 1587 C CA . ASP A 1 191 ? -21.564 -1.260 -3.358 1.00 49.47 191 ASP A CA 1
ATOM 1588 C C . ASP A 1 191 ? -21.113 -2.245 -4.452 1.00 49.47 191 ASP A C 1
ATOM 1590 O O . ASP A 1 191 ? -20.608 -1.838 -5.491 1.00 49.47 191 ASP A O 1
ATOM 1594 N N . THR A 1 192 ? -21.337 -3.548 -4.257 1.00 51.56 192 THR A N 1
ATOM 1595 C CA . THR A 1 192 ? -20.991 -4.611 -5.222 1.00 51.56 192 THR A CA 1
ATOM 1596 C C . THR A 1 192 ? -22.177 -5.109 -6.051 1.00 51.56 192 THR A C 1
ATOM 1598 O O . THR A 1 192 ? -21.989 -5.944 -6.928 1.00 51.56 192 THR A O 1
ATOM 1601 N N . SER A 1 193 ? -23.393 -4.614 -5.792 1.00 43.66 193 SER A N 1
ATOM 1602 C CA . SER A 1 193 ? -24.619 -5.045 -6.486 1.00 43.66 193 SER A CA 1
ATOM 1603 C C . SER A 1 193 ? -25.199 -3.983 -7.429 1.00 43.66 193 SER A C 1
ATOM 1605 O O . SER A 1 193 ? -26.309 -4.168 -7.924 1.00 43.66 193 SER A O 1
ATOM 1607 N N . THR A 1 194 ? -24.467 -2.889 -7.667 1.00 49.66 194 THR A N 1
ATOM 1608 C CA . THR A 1 194 ? -24.831 -1.840 -8.635 1.00 49.66 194 THR A CA 1
ATOM 1609 C C . THR A 1 194 ? -23.765 -1.746 -9.730 1.00 49.66 194 THR A C 1
ATOM 1611 O O . THR A 1 194 ? -23.097 -0.727 -9.863 1.00 49.66 194 THR A O 1
ATOM 1614 N N . VAL A 1 195 ? -23.577 -2.841 -10.470 1.00 37.25 195 VAL A N 1
ATOM 1615 C CA . VAL A 1 195 ? -23.048 -2.884 -11.846 1.00 37.25 195 VAL A CA 1
ATOM 1616 C C . VAL A 1 195 ? -23.811 -3.978 -12.576 1.00 37.25 195 VAL A C 1
ATOM 1618 O O . VAL A 1 195 ? -23.954 -5.067 -11.974 1.00 37.25 195 VAL A O 1
#